Protein AF-A0A5B8N0H1-F1 (afdb_monomer_lite)

Organism: NCBI:txid1764295

Radius of gyration: 22.9 Å; chains: 1; bounding box: 92×44×48 Å

Secondary structure (DSSP, 8-state):
--STTHHHHHHHHHHHHHHH--------PPPHHHHHHHHHHHHSPPEE-STT-EE-GGGG---EET-----TTEEEEEEEE-SSHHHHHHHHHHHHH-TT-----SSGGGHHHHHHHHHTTSSSPPP-EEEEE--EEEE-TTSS-SS-B----TTT--SB-EEETTEEEPEEETTEEEEEEE--PPEEPTTSPEEPTTEEEEEEE--S-HHHHS------TTTTTEEEEES-GGG-

pLDDT: mean 80.09, std 16.68, range [40.38, 96.19]

Sequence (236 aa):
MRLATMTRTMLALNLLLLLLLGVEAAYYEEDPRATQCRQSIIDMKSVPGPGTAYAFPSECGIVLPFANLYNGREVLLGEFIASSCGECASACVAHRSGREFSIGTSDPSQQGSLDAIMAARNGESPCTDWVWCDPWEVSYPGDNCDGVTNETDPFTGKCVGRWRDGNLEPFAGYGMDLLLEGSTRGCQLKSGKTIPAGTCALKSIDSDKWKDHVWNASEDPKTAPLMSGLCDWTLA

Foldseek 3Di:
DPPPPVVVVVVVVVVVVVVVPPPPPQVQADDQLLVQQLVLQVPADWWDFPDRDTHGLVLFRAKQFLFPQPDPQKDWLAKFFALGNNLLSNLLRQQQVALRTDDDGPDNVCRVVSNVSRVSSPVDAGFWKKKWFQQKDKDAPPPPDPDEDCDSRQAADPFHADDDPNDGAFRDHRNGGIGIGGHQAFFADPVRDTHTHRMMITIDGPDLAPCSRTPPPPNPVRGPGMMMTGNDPSND

Structure (mmCIF, N/CA/C/O backbone):
data_AF-A0A5B8N0H1-F1
#
_entry.id   AF-A0A5B8N0H1-F1
#
loop_
_atom_site.group_PDB
_atom_site.id
_atom_site.type_symbol
_atom_site.label_atom_id
_atom_site.label_alt_id
_atom_site.label_comp_id
_atom_site.label_asym_id
_atom_site.label_entity_id
_atom_site.label_seq_id
_atom_site.pdbx_PDB_ins_code
_atom_site.Cartn_x
_atom_site.Cartn_y
_atom_site.Cartn_z
_atom_site.occupancy
_atom_site.B_iso_or_equiv
_atom_site.auth_seq_id
_atom_site.auth_comp_id
_atom_site.auth_asym_id
_atom_site.auth_atom_id
_atom_site.pdbx_PDB_model_num
ATOM 1 N N . MET A 1 1 ? 73.761 -7.913 7.271 1.00 49.22 1 MET A N 1
ATOM 2 C CA . MET A 1 1 ? 73.100 -7.649 5.969 1.00 49.22 1 MET A CA 1
ATOM 3 C C . MET A 1 1 ? 72.013 -8.700 5.671 1.00 49.22 1 MET A C 1
ATOM 5 O O . MET A 1 1 ? 72.048 -9.349 4.638 1.00 49.22 1 MET A O 1
ATOM 9 N N . ARG A 1 2 ? 71.066 -8.926 6.600 1.00 47.94 2 ARG A N 1
ATOM 10 C CA . ARG A 1 2 ? 69.962 -9.907 6.450 1.00 47.94 2 ARG A CA 1
ATOM 11 C C . ARG A 1 2 ? 68.610 -9.423 7.011 1.00 47.94 2 ARG A C 1
ATOM 13 O O . ARG A 1 2 ? 67.652 -10.178 7.001 1.00 47.94 2 ARG A O 1
ATOM 20 N N . LEU A 1 3 ? 68.523 -8.170 7.476 1.00 41.78 3 LEU A N 1
ATOM 21 C CA . LEU A 1 3 ? 67.291 -7.601 8.048 1.00 41.78 3 LEU A CA 1
ATOM 22 C C . LEU A 1 3 ? 66.469 -6.768 7.045 1.00 41.78 3 LEU A C 1
ATOM 24 O O . LEU A 1 3 ? 65.291 -6.531 7.273 1.00 41.78 3 LEU A O 1
ATOM 28 N N . ALA A 1 4 ? 67.067 -6.339 5.928 1.00 44.78 4 ALA A N 1
ATOM 29 C CA . ALA A 1 4 ? 66.412 -5.458 4.953 1.00 44.78 4 ALA A CA 1
ATOM 30 C C . ALA A 1 4 ? 65.535 -6.202 3.923 1.00 44.78 4 ALA A C 1
ATOM 32 O O . ALA A 1 4 ? 64.781 -5.574 3.183 1.00 44.78 4 ALA A O 1
ATOM 33 N N . THR A 1 5 ? 65.631 -7.533 3.854 1.00 46.88 5 THR A N 1
ATOM 34 C CA . THR A 1 5 ? 64.891 -8.360 2.888 1.00 46.88 5 THR A CA 1
ATOM 35 C C . THR A 1 5 ? 63.540 -8.848 3.417 1.00 46.88 5 THR A C 1
ATOM 37 O O . THR A 1 5 ? 62.625 -9.007 2.618 1.00 46.88 5 THR A O 1
ATOM 40 N N . MET A 1 6 ? 63.363 -9.016 4.737 1.00 44.44 6 MET A N 1
ATOM 41 C CA . MET A 1 6 ? 62.087 -9.487 5.315 1.00 44.44 6 MET A CA 1
ATOM 42 C C . MET A 1 6 ? 60.983 -8.420 5.331 1.00 44.44 6 MET A C 1
ATOM 44 O O . MET A 1 6 ? 59.805 -8.757 5.231 1.00 44.44 6 MET A O 1
ATOM 48 N N . THR A 1 7 ? 61.334 -7.135 5.408 1.00 46.66 7 THR A N 1
ATOM 49 C CA . THR A 1 7 ? 60.355 -6.035 5.438 1.00 46.66 7 THR A CA 1
ATOM 50 C C . THR A 1 7 ? 59.759 -5.714 4.067 1.00 46.66 7 THR A C 1
ATOM 52 O O . THR A 1 7 ? 58.634 -5.228 3.994 1.00 46.66 7 THR A O 1
ATOM 55 N N . ARG A 1 8 ? 60.449 -6.039 2.963 1.00 49.00 8 ARG A N 1
ATOM 56 C CA . ARG A 1 8 ? 59.923 -5.819 1.601 1.00 49.00 8 ARG A CA 1
ATOM 57 C C . ARG A 1 8 ? 58.910 -6.880 1.161 1.00 49.00 8 ARG A C 1
ATOM 59 O O . ARG A 1 8 ? 57.977 -6.551 0.438 1.00 49.00 8 ARG A O 1
ATOM 66 N N . THR A 1 9 ? 59.031 -8.117 1.638 1.00 50.38 9 THR A N 1
ATOM 67 C CA . THR A 1 9 ? 58.072 -9.195 1.332 1.00 50.38 9 THR A CA 1
ATOM 68 C C . THR A 1 9 ? 56.740 -9.056 2.072 1.00 50.38 9 THR A C 1
ATOM 70 O O . THR A 1 9 ? 55.711 -9.434 1.523 1.00 50.38 9 THR A O 1
ATOM 73 N N . MET A 1 10 ? 56.715 -8.464 3.274 1.00 47.44 10 MET A N 1
ATOM 74 C CA . MET A 1 10 ? 55.453 -8.260 4.007 1.00 47.44 10 MET A CA 1
ATOM 75 C C . MET A 1 10 ? 54.616 -7.079 3.492 1.00 47.44 10 MET A C 1
ATOM 77 O O . MET A 1 10 ? 53.393 -7.107 3.620 1.00 47.44 10 MET A O 1
ATOM 81 N N . LEU A 1 11 ? 55.231 -6.066 2.869 1.00 49.25 11 LEU A N 1
ATOM 82 C CA . LEU A 1 11 ? 54.474 -4.970 2.248 1.00 49.25 11 LEU A CA 1
ATOM 83 C C . LEU A 1 11 ? 53.783 -5.410 0.947 1.00 49.25 11 LEU A C 1
ATOM 85 O O . LEU A 1 11 ? 52.653 -5.009 0.685 1.00 49.25 11 LEU A O 1
ATOM 89 N N . ALA A 1 12 ? 54.433 -6.273 0.159 1.00 51.00 12 ALA A N 1
ATOM 90 C CA . ALA A 1 12 ? 53.870 -6.786 -1.090 1.00 51.00 12 ALA A CA 1
ATOM 91 C C . ALA A 1 12 ? 52.671 -7.723 -0.857 1.00 51.00 12 ALA A C 1
ATOM 93 O O . ALA A 1 12 ? 51.718 -7.695 -1.630 1.00 51.00 12 ALA A O 1
ATOM 94 N N . LEU A 1 13 ? 52.679 -8.505 0.230 1.00 49.19 13 LEU A N 1
ATOM 95 C CA . LEU A 1 13 ? 51.573 -9.411 0.557 1.00 49.19 13 LEU A CA 1
ATOM 96 C C . LEU A 1 13 ? 50.323 -8.661 1.055 1.00 49.19 13 LEU A C 1
ATOM 98 O O . LEU A 1 13 ? 49.207 -9.066 0.748 1.00 49.19 13 LEU A O 1
ATOM 102 N N . ASN A 1 14 ? 50.497 -7.531 1.754 1.00 50.56 14 ASN A N 1
ATOM 103 C CA . ASN A 1 14 ? 49.375 -6.693 2.193 1.00 50.56 14 ASN A CA 1
ATOM 104 C C . ASN A 1 14 ? 48.742 -5.890 1.042 1.00 50.56 14 ASN A C 1
ATOM 106 O O . ASN A 1 14 ? 47.526 -5.723 1.026 1.00 50.56 14 ASN A O 1
ATOM 110 N N . LEU A 1 15 ? 49.525 -5.449 0.046 1.00 50.97 15 LEU A N 1
ATOM 111 C CA . LEU A 1 15 ? 48.961 -4.812 -1.154 1.00 50.97 15 LEU A CA 1
ATOM 112 C C . LEU A 1 15 ? 48.213 -5.809 -2.057 1.00 50.97 15 LEU A C 1
ATOM 114 O O . LEU A 1 15 ? 47.230 -5.432 -2.687 1.00 50.97 15 LEU A O 1
ATOM 118 N N . LEU A 1 16 ? 48.643 -7.077 -2.102 1.00 47.62 16 LEU A N 1
ATOM 119 C CA . LEU A 1 16 ? 47.966 -8.115 -2.887 1.00 47.62 16 LEU A CA 1
ATOM 120 C C . LEU A 1 16 ? 46.629 -8.547 -2.257 1.00 47.62 16 LEU A C 1
ATOM 122 O O . LEU A 1 16 ? 45.683 -8.828 -2.986 1.00 47.62 16 LEU A O 1
ATOM 126 N N . LEU A 1 17 ? 46.519 -8.552 -0.921 1.00 48.16 17 LEU A N 1
ATOM 127 C CA . LEU A 1 17 ? 45.245 -8.820 -0.239 1.00 48.16 17 LEU A CA 1
ATOM 128 C C . LEU A 1 17 ? 44.231 -7.674 -0.389 1.00 48.16 17 LEU A C 1
ATOM 130 O O . LEU A 1 17 ? 43.038 -7.941 -0.477 1.00 48.16 17 LEU A O 1
ATOM 134 N N . LEU A 1 18 ? 44.683 -6.420 -0.483 1.00 48.25 18 LEU A N 1
ATOM 135 C CA . LEU A 1 18 ? 43.802 -5.266 -0.723 1.00 48.25 18 LEU A CA 1
ATOM 136 C C . LEU A 1 18 ? 43.271 -5.184 -2.166 1.00 48.25 18 LEU A C 1
ATOM 138 O O . LEU A 1 18 ? 42.267 -4.522 -2.394 1.00 48.25 18 LEU A O 1
ATOM 142 N N . LEU A 1 19 ? 43.907 -5.869 -3.123 1.00 47.81 19 LEU A N 1
ATOM 143 C CA . LEU A 1 19 ? 43.432 -5.987 -4.511 1.00 47.81 19 LEU A CA 1
ATOM 144 C C . LEU A 1 19 ? 42.570 -7.240 -4.756 1.00 47.81 19 LEU A C 1
ATOM 146 O O . LEU A 1 19 ? 41.898 -7.319 -5.779 1.00 47.81 19 LEU A O 1
ATOM 150 N N . LEU A 1 20 ? 42.591 -8.214 -3.837 1.00 43.84 20 LEU A N 1
ATOM 151 C CA . LEU A 1 20 ? 41.766 -9.432 -3.889 1.00 43.84 20 LEU A CA 1
ATOM 152 C C . LEU A 1 20 ? 40.505 -9.349 -3.027 1.00 43.84 20 LEU A C 1
ATOM 154 O O . LEU A 1 20 ? 39.587 -10.141 -3.220 1.00 43.84 20 LEU A O 1
ATOM 158 N N . LEU A 1 21 ? 40.411 -8.360 -2.139 1.00 43.22 21 LEU A N 1
ATOM 159 C CA . LEU A 1 21 ? 39.125 -7.867 -1.664 1.00 43.22 21 LEU A CA 1
ATOM 160 C C . LEU A 1 21 ? 38.537 -6.984 -2.764 1.00 43.22 21 LEU A C 1
ATOM 162 O O . LEU A 1 21 ? 38.399 -5.772 -2.610 1.00 43.22 21 LEU A O 1
ATOM 166 N N . GLY A 1 22 ? 38.212 -7.611 -3.898 1.00 40.59 22 GLY A N 1
ATOM 167 C CA . GLY A 1 22 ? 37.124 -7.126 -4.720 1.00 40.59 22 GLY A CA 1
ATOM 168 C C . GLY A 1 22 ? 35.948 -7.007 -3.772 1.00 40.59 22 GLY A C 1
ATOM 169 O O . GLY A 1 22 ? 35.358 -8.004 -3.364 1.00 40.59 22 GLY A O 1
ATOM 170 N N . VAL A 1 23 ? 35.697 -5.782 -3.326 1.00 42.19 23 VAL A N 1
ATOM 171 C CA . VAL A 1 23 ? 34.455 -5.403 -2.689 1.00 42.19 23 VAL A CA 1
ATOM 172 C C . VAL A 1 23 ? 33.424 -5.540 -3.805 1.00 42.19 23 VAL A C 1
ATOM 174 O O . VAL A 1 23 ? 32.988 -4.559 -4.392 1.00 42.19 23 VAL A O 1
ATOM 177 N N . GLU A 1 24 ? 33.015 -6.775 -4.098 1.00 40.66 24 GLU A N 1
ATOM 178 C CA . GLU A 1 24 ? 31.612 -7.045 -4.348 1.00 40.66 24 GLU A CA 1
ATOM 179 C C . GLU A 1 24 ? 30.918 -6.698 -3.027 1.00 40.66 24 GLU A C 1
ATOM 181 O O . GLU A 1 24 ? 30.494 -7.549 -2.249 1.00 40.66 24 GLU A O 1
ATOM 186 N N . ALA A 1 25 ? 30.815 -5.396 -2.745 1.00 40.38 25 ALA A N 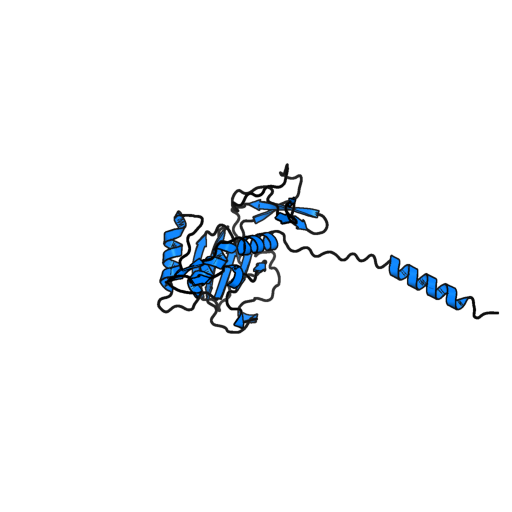1
ATOM 187 C CA . ALA A 1 25 ? 29.588 -4.902 -2.182 1.00 40.38 25 ALA A CA 1
ATOM 188 C C . ALA A 1 25 ? 28.564 -5.320 -3.229 1.00 40.38 25 ALA A C 1
ATOM 190 O O . ALA A 1 25 ? 28.351 -4.618 -4.215 1.00 40.38 25 ALA A O 1
ATOM 191 N N . ALA A 1 26 ? 28.033 -6.533 -3.071 1.00 40.56 26 ALA A N 1
ATOM 192 C CA . ALA A 1 26 ? 26.732 -6.862 -3.584 1.00 40.56 26 ALA A CA 1
ATOM 193 C C . ALA A 1 26 ? 25.855 -5.763 -2.992 1.00 40.56 26 ALA A C 1
ATOM 195 O O . ALA A 1 26 ? 25.513 -5.792 -1.809 1.00 40.56 26 ALA A O 1
ATOM 196 N N . TYR A 1 27 ? 25.665 -4.698 -3.770 1.00 44.16 27 TYR A N 1
ATOM 197 C CA . TYR A 1 27 ? 24.653 -3.705 -3.512 1.00 44.16 27 TYR A CA 1
ATOM 198 C C . TYR A 1 27 ? 23.374 -4.532 -3.509 1.00 44.16 27 TYR A C 1
ATOM 200 O O . TYR A 1 27 ? 22.889 -4.950 -4.557 1.00 44.16 27 TYR A O 1
ATOM 208 N N . TYR A 1 28 ? 22.914 -4.889 -2.311 1.00 50.94 28 TYR A N 1
ATOM 209 C CA . TYR A 1 28 ? 21.567 -5.384 -2.121 1.00 50.94 28 TYR A CA 1
ATOM 210 C C . TYR A 1 28 ? 20.682 -4.173 -2.372 1.00 50.94 28 TYR A C 1
ATOM 212 O O . TYR A 1 28 ? 20.368 -3.412 -1.458 1.00 50.94 28 TYR A O 1
ATOM 220 N N . GLU A 1 29 ? 20.407 -3.919 -3.646 1.00 66.19 29 GLU A N 1
ATOM 221 C CA . GLU A 1 29 ? 19.375 -2.976 -4.016 1.00 66.19 29 GLU A CA 1
ATOM 222 C C . GLU A 1 29 ? 18.034 -3.582 -3.624 1.00 66.19 29 GLU A C 1
ATOM 224 O O . GLU A 1 29 ? 17.786 -4.782 -3.763 1.00 66.19 29 GLU A O 1
ATOM 229 N N . GLU A 1 30 ? 17.221 -2.734 -3.013 1.00 79.19 30 GLU A N 1
ATOM 230 C CA . GLU A 1 30 ? 15.894 -3.074 -2.542 1.00 79.19 30 GLU A CA 1
ATOM 231 C C . GLU A 1 30 ? 14.999 -3.527 -3.700 1.00 79.19 30 GLU A C 1
ATOM 233 O O . GLU A 1 30 ? 15.129 -3.038 -4.821 1.00 79.19 30 GLU A O 1
ATOM 238 N N . ASP A 1 31 ? 14.067 -4.444 -3.423 1.00 85.38 31 ASP A N 1
ATOM 239 C CA . ASP A 1 31 ? 13.091 -4.882 -4.417 1.00 85.38 31 ASP A CA 1
ATOM 240 C C . ASP A 1 31 ? 12.358 -3.666 -5.029 1.00 85.38 31 ASP A C 1
ATOM 242 O O . ASP A 1 31 ? 11.814 -2.839 -4.284 1.00 85.38 31 ASP A O 1
ATOM 246 N N . PRO A 1 32 ? 12.297 -3.54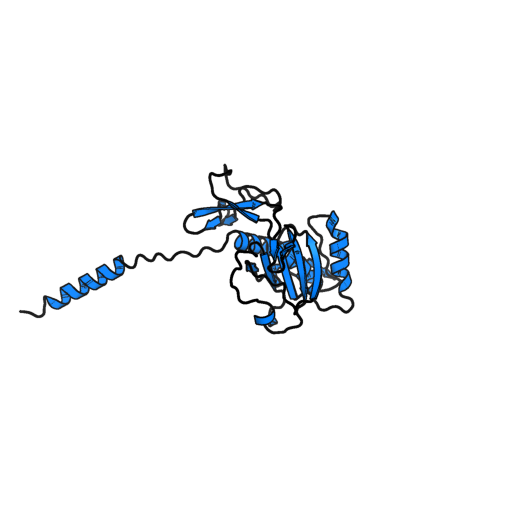6 -6.370 1.00 89.25 32 PRO A N 1
ATOM 247 C CA . PRO A 1 32 ? 11.716 -2.381 -7.038 1.00 89.25 32 PRO A CA 1
ATOM 248 C C . PRO A 1 32 ? 10.259 -2.130 -6.639 1.00 89.25 32 PRO A C 1
ATOM 250 O O . PRO A 1 32 ? 9.824 -0.981 -6.564 1.00 89.25 32 PRO A O 1
ATOM 253 N N . ARG A 1 33 ? 9.513 -3.186 -6.302 1.00 89.94 33 ARG A N 1
ATOM 254 C CA . ARG A 1 33 ? 8.134 -3.085 -5.821 1.00 89.94 33 ARG A CA 1
ATOM 255 C C . ARG A 1 33 ? 8.058 -2.404 -4.459 1.00 89.94 33 ARG A C 1
ATOM 257 O O . ARG A 1 33 ? 7.188 -1.567 -4.234 1.00 89.94 33 ARG A O 1
ATOM 264 N N . ALA A 1 34 ? 8.995 -2.702 -3.557 1.00 89.25 34 ALA A N 1
ATOM 265 C CA . ALA A 1 34 ? 9.068 -2.051 -2.250 1.00 89.25 34 ALA A CA 1
ATOM 266 C C . ALA A 1 34 ? 9.402 -0.558 -2.395 1.00 89.25 34 ALA A C 1
ATOM 268 O O . ALA A 1 34 ? 8.781 0.285 -1.741 1.00 89.25 34 ALA A O 1
ATOM 269 N N . THR A 1 35 ? 10.319 -0.217 -3.304 1.00 90.19 35 THR A N 1
ATOM 270 C CA . THR A 1 35 ? 10.620 1.178 -3.646 1.00 90.19 35 THR A CA 1
ATOM 271 C C . THR A 1 35 ? 9.398 1.890 -4.241 1.00 90.19 35 THR A C 1
ATOM 273 O O . THR A 1 35 ? 9.046 2.973 -3.772 1.00 90.19 35 THR A O 1
ATOM 276 N N . GLN A 1 36 ? 8.697 1.277 -5.204 1.00 91.62 36 GLN A N 1
ATOM 277 C CA . GLN A 1 36 ? 7.474 1.829 -5.806 1.00 91.62 36 GLN A CA 1
ATOM 278 C C . GLN A 1 36 ? 6.360 2.031 -4.767 1.00 91.62 36 GLN A C 1
ATOM 280 O O . GLN A 1 36 ? 5.699 3.071 -4.736 1.00 91.62 36 GLN A O 1
ATOM 285 N N . CYS A 1 37 ? 6.187 1.063 -3.868 1.00 92.81 37 CYS A N 1
ATOM 286 C CA . CYS A 1 37 ? 5.252 1.134 -2.753 1.00 92.81 37 CYS A CA 1
ATOM 287 C C . CYS A 1 37 ? 5.549 2.346 -1.853 1.00 92.81 37 CYS A C 1
ATOM 289 O O . CYS A 1 37 ? 4.655 3.162 -1.614 1.00 92.81 37 CYS A O 1
ATOM 291 N N . ARG A 1 38 ? 6.805 2.538 -1.422 1.00 92.56 38 ARG A N 1
ATOM 292 C CA . ARG A 1 38 ? 7.207 3.708 -0.617 1.00 92.56 38 ARG A CA 1
ATOM 293 C C . ARG A 1 38 ? 7.007 5.026 -1.346 1.00 92.56 38 ARG A C 1
ATOM 295 O O . ARG A 1 38 ? 6.487 5.964 -0.747 1.00 92.56 38 ARG A O 1
ATOM 302 N N . GLN A 1 39 ? 7.386 5.094 -2.620 1.00 92.12 39 GLN A N 1
ATOM 303 C CA . GLN A 1 39 ? 7.197 6.298 -3.423 1.00 92.12 39 GLN A CA 1
ATOM 304 C C . GLN A 1 39 ? 5.711 6.674 -3.489 1.00 92.12 39 GLN A C 1
ATOM 306 O O . GLN A 1 39 ? 5.354 7.817 -3.226 1.00 92.12 39 GLN A O 1
ATOM 311 N N . SER A 1 40 ? 4.827 5.692 -3.698 1.00 94.62 40 SER A N 1
ATOM 312 C CA . SER A 1 40 ? 3.381 5.940 -3.710 1.00 94.62 40 SER A CA 1
ATOM 313 C C . SER A 1 40 ? 2.832 6.471 -2.380 1.00 94.62 40 SER A C 1
ATOM 315 O O . SER A 1 40 ? 1.884 7.248 -2.387 1.00 94.62 40 SER A O 1
ATOM 317 N N . ILE A 1 41 ? 3.424 6.091 -1.240 1.00 95.69 41 ILE A N 1
ATOM 318 C CA . ILE A 1 41 ? 3.049 6.611 0.085 1.00 95.69 41 ILE A CA 1
ATOM 319 C C . ILE A 1 41 ? 3.482 8.071 0.233 1.00 95.69 41 ILE A C 1
ATOM 321 O O . ILE A 1 41 ? 2.725 8.879 0.766 1.00 95.69 41 ILE A O 1
ATOM 325 N N . ILE A 1 42 ? 4.683 8.407 -0.241 1.00 93.44 42 ILE A N 1
ATOM 326 C CA . ILE A 1 42 ? 5.219 9.775 -0.210 1.00 93.44 42 ILE A CA 1
ATOM 327 C C . ILE A 1 42 ? 4.385 10.704 -1.099 1.00 93.44 42 ILE A C 1
ATOM 329 O O . ILE A 1 42 ? 4.074 11.822 -0.691 1.00 93.44 42 ILE A O 1
ATOM 333 N N . ASP A 1 43 ? 4.002 10.234 -2.286 1.00 92.75 43 ASP A N 1
ATOM 334 C CA . ASP A 1 43 ? 3.266 11.028 -3.275 1.00 92.75 43 ASP A CA 1
ATOM 335 C C . ASP A 1 43 ? 1.763 11.121 -2.984 1.00 92.75 43 ASP A C 1
ATOM 337 O O . ASP A 1 43 ? 1.058 11.949 -3.573 1.00 92.75 43 ASP A O 1
ATOM 341 N N . MET A 1 44 ? 1.245 10.278 -2.087 1.00 94.62 44 MET A N 1
ATOM 342 C CA . MET A 1 44 ? -0.172 10.276 -1.763 1.00 94.62 44 MET A CA 1
ATOM 343 C C . MET A 1 44 ? -0.575 11.554 -1.021 1.00 94.62 44 MET A C 1
ATOM 345 O O . MET A 1 44 ? 0.112 12.055 -0.129 1.00 94.62 44 MET A O 1
ATOM 349 N N . LYS A 1 45 ? -1.742 12.092 -1.387 1.00 94.06 45 LYS A N 1
ATOM 350 C CA . LYS A 1 45 ? -2.288 13.301 -0.764 1.00 94.06 45 LYS A CA 1
ATOM 351 C C . LYS A 1 45 ? -2.587 13.061 0.714 1.00 94.06 45 LYS A C 1
ATOM 353 O O . LYS A 1 45 ? -2.994 11.968 1.110 1.00 94.06 45 LYS A O 1
ATOM 358 N N . SER A 1 46 ? -2.444 14.117 1.512 1.00 93.38 46 SER A N 1
ATOM 359 C CA . SER A 1 46 ? -2.872 14.098 2.908 1.00 93.38 46 SER A CA 1
ATOM 360 C C . SER A 1 46 ? -4.375 13.846 3.026 1.00 93.38 46 SER A C 1
ATOM 362 O O . SER A 1 46 ? -5.171 14.249 2.173 1.00 93.38 46 SER A O 1
ATOM 364 N N . VAL A 1 47 ? -4.757 13.181 4.111 1.00 95.12 47 VAL A N 1
ATOM 365 C CA . VAL A 1 47 ? -6.145 12.892 4.457 1.00 95.12 47 VAL A CA 1
ATOM 366 C C . VAL A 1 47 ? -6.733 14.121 5.156 1.00 95.12 47 VAL A C 1
ATOM 368 O O . VAL A 1 47 ? -6.241 14.498 6.227 1.00 95.12 47 VAL A O 1
ATOM 371 N N . PRO A 1 48 ? -7.757 14.774 4.579 1.00 94.88 48 PRO A N 1
ATOM 372 C CA . PRO A 1 48 ? -8.392 15.930 5.195 1.00 94.88 48 PRO A CA 1
ATOM 373 C C . PRO A 1 48 ? -9.202 15.520 6.428 1.00 94.88 48 PRO A C 1
ATOM 375 O O . PRO A 1 48 ? -9.958 14.546 6.393 1.00 94.88 48 PRO A O 1
ATOM 378 N N . GLY A 1 49 ? -9.055 16.298 7.498 1.00 92.94 49 GLY A N 1
ATOM 379 C CA . GLY A 1 49 ? -9.833 16.202 8.728 1.00 92.94 49 GLY A CA 1
ATOM 380 C C . GLY A 1 49 ? -10.679 17.458 8.991 1.00 92.94 49 GLY A C 1
ATOM 381 O O . GLY A 1 49 ? -10.872 18.294 8.103 1.00 92.94 49 GLY A O 1
ATOM 382 N N . PRO A 1 50 ? -11.184 17.634 10.223 1.00 91.94 50 PRO A N 1
ATOM 383 C CA . PRO A 1 50 ? -11.993 18.791 10.589 1.00 91.94 50 PRO A CA 1
ATOM 384 C C . PRO A 1 50 ? -11.167 20.089 10.597 1.00 91.94 50 PRO A C 1
ATOM 386 O O . PRO A 1 50 ? -10.056 20.156 11.130 1.00 91.94 50 PRO A O 1
ATOM 389 N N . GLY A 1 51 ? -11.740 21.166 10.052 1.00 89.94 51 GLY A N 1
ATOM 390 C CA . GLY A 1 51 ? -11.117 22.491 10.045 1.00 89.94 51 GLY A CA 1
ATOM 391 C C . GLY A 1 51 ? -9.845 22.539 9.195 1.00 89.94 51 GLY A C 1
ATOM 392 O O . GLY A 1 51 ? -9.916 22.480 7.973 1.00 89.94 51 GLY A O 1
ATOM 393 N N . THR A 1 52 ? -8.688 22.698 9.843 1.00 88.44 52 THR A N 1
ATOM 394 C CA . THR A 1 52 ? -7.361 22.733 9.197 1.00 88.44 52 THR A CA 1
ATOM 395 C C . THR A 1 52 ? -6.514 21.499 9.518 1.00 88.44 52 THR A C 1
ATOM 397 O O . THR A 1 52 ? -5.298 21.536 9.329 1.00 88.44 52 THR A O 1
ATOM 400 N N . ALA A 1 53 ? -7.115 20.444 10.075 1.00 91.69 53 ALA A N 1
ATOM 401 C CA . ALA A 1 53 ? -6.411 19.214 10.407 1.00 91.69 53 ALA A CA 1
ATOM 402 C C . ALA A 1 53 ? -6.153 18.369 9.153 1.00 91.69 53 ALA A C 1
ATOM 404 O O . ALA A 1 53 ? -7.025 18.221 8.296 1.00 91.69 53 ALA A O 1
ATOM 405 N N . TYR A 1 54 ? -4.961 17.785 9.087 1.00 93.19 54 TYR A N 1
ATOM 406 C CA . TYR A 1 54 ? -4.557 16.833 8.060 1.00 93.19 54 TYR A CA 1
ATOM 407 C C . TYR A 1 54 ? -3.805 15.693 8.729 1.00 93.19 54 TYR A C 1
ATOM 409 O O . TYR A 1 54 ? -3.079 15.930 9.694 1.00 93.19 54 TYR A O 1
ATOM 417 N N . ALA A 1 55 ? -3.971 14.489 8.197 1.00 92.56 55 ALA A N 1
ATOM 418 C CA . ALA A 1 55 ? -3.165 13.336 8.566 1.00 92.56 55 ALA A CA 1
ATOM 419 C C . ALA A 1 55 ? -2.417 12.825 7.332 1.00 92.56 55 ALA A C 1
ATOM 421 O O . ALA A 1 55 ? -2.923 12.911 6.206 1.00 92.56 55 ALA A O 1
ATOM 422 N N . PHE A 1 56 ? -1.193 12.347 7.520 1.00 94.31 56 PHE A N 1
ATOM 423 C CA . PHE A 1 56 ? -0.297 12.040 6.410 1.00 94.31 56 PHE A CA 1
ATOM 424 C C . PHE A 1 56 ? -0.165 10.528 6.203 1.00 94.31 56 PHE A C 1
ATOM 426 O O . PHE A 1 56 ? 0.052 9.807 7.173 1.00 94.31 56 PHE A O 1
ATOM 433 N N . PRO A 1 57 ? -0.213 10.028 4.953 1.00 93.38 57 PRO A N 1
ATOM 434 C CA . PRO A 1 57 ? -0.029 8.602 4.666 1.00 93.38 57 PRO A CA 1
ATOM 435 C C . PRO A 1 57 ? 1.299 8.060 5.213 1.00 93.38 57 PRO A C 1
ATOM 437 O O . PRO A 1 57 ? 1.389 6.902 5.615 1.00 93.38 57 PRO A O 1
ATOM 440 N N . SER A 1 58 ? 2.327 8.913 5.268 1.00 92.25 58 SER A N 1
ATOM 441 C CA . SER A 1 58 ? 3.636 8.593 5.834 1.00 92.25 58 SER A CA 1
ATOM 442 C C . SER A 1 58 ? 3.596 8.251 7.322 1.00 92.25 58 SER A C 1
ATOM 444 O O . SER A 1 58 ? 4.480 7.528 7.763 1.00 92.25 58 SER A O 1
ATOM 446 N N . GLU A 1 59 ? 2.571 8.665 8.079 1.00 91.31 59 GL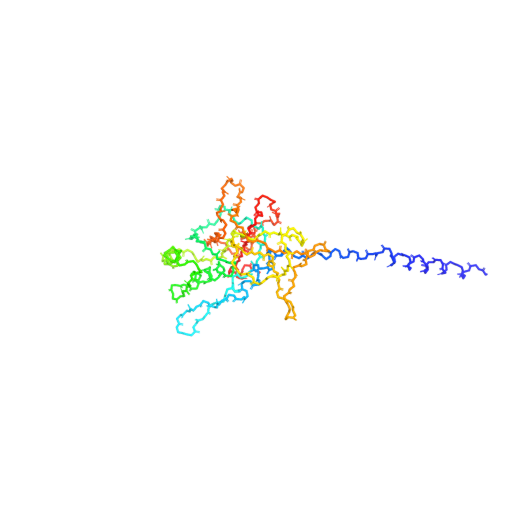U A N 1
ATOM 447 C CA . GLU A 1 59 ? 2.327 8.198 9.453 1.00 91.31 59 GLU A CA 1
ATOM 448 C C . GLU A 1 59 ? 1.947 6.712 9.497 1.00 91.31 59 GLU A C 1
ATOM 450 O O . GLU A 1 59 ? 1.998 6.103 10.552 1.00 91.31 59 GLU A O 1
ATOM 455 N N . CYS A 1 60 ? 1.588 6.112 8.367 1.00 90.06 60 CYS A N 1
ATOM 456 C CA . CYS A 1 60 ? 1.392 4.676 8.208 1.00 90.06 60 CYS A CA 1
ATOM 457 C C . CYS A 1 60 ? 2.448 4.049 7.284 1.00 90.06 60 CYS A C 1
ATOM 459 O O . CYS A 1 60 ? 2.259 2.950 6.771 1.00 90.06 60 CYS A O 1
ATOM 461 N N . GLY A 1 61 ? 3.547 4.754 7.002 1.00 84.38 61 GLY A N 1
ATOM 462 C CA . GLY A 1 61 ? 4.406 4.484 5.850 1.00 84.38 61 GLY A CA 1
ATOM 463 C C . GLY A 1 61 ? 5.524 3.459 6.041 1.00 84.38 61 GLY A C 1
ATOM 464 O O . GLY A 1 61 ? 6.361 3.332 5.146 1.00 84.38 61 GLY A O 1
ATOM 465 N N . ILE A 1 62 ? 5.602 2.757 7.179 1.00 84.19 62 ILE A N 1
ATOM 466 C CA . ILE A 1 62 ? 6.656 1.751 7.404 1.00 84.19 62 ILE A CA 1
ATOM 467 C C . ILE A 1 62 ? 6.410 0.553 6.486 1.00 84.19 62 ILE A C 1
ATOM 469 O O . ILE A 1 62 ? 5.639 -0.328 6.834 1.00 84.19 62 ILE A O 1
ATOM 473 N N . VAL A 1 63 ? 7.064 0.503 5.326 1.00 83.69 63 VAL A N 1
ATOM 474 C CA . VAL A 1 63 ? 6.881 -0.600 4.372 1.00 83.69 63 VAL A CA 1
ATOM 475 C C . VAL A 1 63 ? 7.698 -1.822 4.784 1.00 83.69 63 VAL A C 1
ATOM 477 O O . VAL A 1 63 ? 8.930 -1.779 4.820 1.00 83.69 63 VAL A O 1
ATOM 480 N N . LEU A 1 64 ? 6.994 -2.924 5.018 1.00 84.00 64 LEU A N 1
ATOM 481 C CA . LEU A 1 64 ? 7.518 -4.258 5.279 1.00 84.00 64 LEU A CA 1
ATOM 482 C C . LEU A 1 64 ? 7.174 -5.155 4.075 1.00 84.00 64 LEU A C 1
ATOM 484 O O . LEU A 1 64 ? 6.043 -5.655 3.982 1.00 84.00 64 LEU A O 1
ATOM 488 N N . PRO A 1 65 ? 8.107 -5.326 3.120 1.00 80.56 65 PRO A N 1
ATOM 489 C CA . PRO A 1 65 ? 7.853 -6.102 1.917 1.00 80.56 65 PRO A CA 1
ATOM 490 C C . PRO A 1 65 ? 7.757 -7.594 2.234 1.00 80.56 65 PRO A C 1
ATOM 492 O O . PRO A 1 65 ? 8.452 -8.117 3.104 1.00 80.56 65 PRO A O 1
ATOM 495 N N . PHE A 1 66 ? 6.866 -8.278 1.521 1.00 74.31 66 PHE A N 1
ATOM 496 C CA . PHE A 1 66 ? 6.636 -9.728 1.562 1.00 74.31 66 PHE A CA 1
ATOM 497 C C . PHE A 1 66 ? 6.267 -10.287 2.940 1.00 74.31 66 PHE A C 1
ATOM 499 O O . PHE A 1 66 ? 6.256 -11.505 3.146 1.00 74.31 66 PHE A O 1
ATOM 506 N N . ALA A 1 67 ? 5.910 -9.409 3.877 1.00 68.00 67 ALA A N 1
ATOM 507 C CA . ALA A 1 67 ? 5.460 -9.784 5.199 1.00 68.00 67 ALA A CA 1
ATOM 508 C C . ALA A 1 67 ? 4.000 -10.246 5.127 1.00 68.00 67 ALA A C 1
ATOM 510 O O . ALA A 1 67 ? 3.074 -9.481 4.853 1.00 68.00 67 ALA A O 1
ATOM 511 N N . ASN A 1 68 ? 3.778 -11.534 5.386 1.00 61.28 68 ASN A N 1
ATOM 512 C CA . ASN A 1 68 ? 2.431 -12.040 5.590 1.00 61.28 68 ASN A CA 1
ATOM 513 C C . ASN A 1 68 ? 1.986 -11.711 7.015 1.00 61.28 68 ASN A C 1
ATOM 515 O O . ASN A 1 68 ? 2.328 -12.428 7.956 1.00 61.28 68 ASN A O 1
ATOM 519 N N . LEU A 1 69 ? 1.221 -10.633 7.162 1.00 61.25 69 LEU A N 1
ATOM 520 C CA . LEU A 1 69 ? 0.729 -10.224 8.472 1.00 61.25 69 LEU A CA 1
ATOM 521 C C . LEU A 1 69 ? -0.528 -10.970 8.920 1.00 61.25 69 LEU A C 1
ATOM 523 O O . LEU A 1 69 ? -0.855 -10.844 10.088 1.00 61.25 69 LEU A O 1
ATOM 527 N N . TYR A 1 70 ? -1.187 -11.767 8.058 1.00 62.75 70 TYR A N 1
ATOM 528 C CA . TYR A 1 70 ? -2.413 -12.502 8.409 1.00 62.75 70 TYR A CA 1
ATOM 529 C C . TYR A 1 70 ? -2.160 -13.557 9.493 1.00 62.75 70 TYR A C 1
ATOM 531 O O . TYR A 1 70 ? -1.884 -14.726 9.206 1.00 62.75 70 TYR A O 1
ATOM 539 N N . ASN A 1 71 ? -2.243 -13.133 10.751 1.00 65.88 71 ASN A N 1
ATOM 540 C CA . ASN A 1 71 ? -2.026 -13.953 11.934 1.00 65.88 71 ASN A CA 1
ATOM 541 C C . ASN A 1 71 ? -3.254 -13.897 12.859 1.00 65.88 71 ASN A C 1
ATOM 543 O O . ASN A 1 71 ? -4.103 -13.027 12.735 1.00 65.88 71 ASN A O 1
ATOM 547 N N . GLY A 1 72 ? -3.380 -14.839 13.794 1.00 65.38 72 GLY A N 1
ATOM 548 C CA . GLY A 1 72 ? -4.585 -14.950 14.631 1.00 65.38 72 GLY A CA 1
ATOM 549 C C . GLY A 1 72 ? -4.797 -13.836 15.669 1.00 65.38 72 GLY A C 1
ATOM 550 O O . GLY A 1 72 ? -5.726 -13.955 16.462 1.00 65.38 72 GLY A O 1
ATOM 551 N N . ARG A 1 73 ? -3.929 -12.818 15.734 1.00 74.94 73 ARG A N 1
ATOM 552 C CA . ARG A 1 73 ? -4.030 -11.692 16.681 1.00 74.94 73 ARG A CA 1
ATOM 553 C C . ARG A 1 73 ? -4.640 -10.438 16.069 1.00 74.94 73 ARG A C 1
ATOM 555 O O . ARG A 1 73 ? -4.917 -9.495 16.801 1.00 74.94 73 ARG A O 1
ATOM 562 N N . GLU A 1 74 ? -4.821 -10.420 14.755 1.00 83.44 74 GLU A N 1
ATOM 563 C CA . GLU A 1 74 ? -5.417 -9.288 14.061 1.00 83.44 74 GLU A CA 1
ATOM 564 C C . GLU A 1 74 ? -6.945 -9.356 14.074 1.00 83.44 74 GLU A C 1
ATOM 566 O O . GLU A 1 74 ? -7.556 -10.426 14.009 1.00 83.44 74 GLU A O 1
ATOM 571 N N . VAL A 1 75 ? -7.558 -8.182 14.085 1.00 88.69 75 VAL A N 1
ATOM 572 C CA . VAL A 1 75 ? -8.954 -7.960 13.731 1.00 88.69 75 VAL A CA 1
ATOM 573 C C . VAL A 1 75 ? -8.967 -7.320 12.350 1.00 88.69 75 VAL A C 1
ATOM 575 O O . VAL A 1 75 ? -8.363 -6.266 12.143 1.00 88.69 75 VAL A O 1
ATOM 578 N N . LEU A 1 76 ? -9.644 -7.963 11.398 1.00 90.19 76 LEU A N 1
ATOM 579 C CA . LEU A 1 76 ? -9.876 -7.386 10.078 1.00 90.19 76 LEU A CA 1
ATOM 580 C C . LEU A 1 76 ? -10.966 -6.318 10.190 1.00 90.19 76 LEU A C 1
ATOM 582 O O . LEU A 1 76 ? -12.112 -6.644 10.489 1.00 90.19 76 LEU A O 1
ATOM 586 N N . LEU A 1 77 ? -10.599 -5.066 9.927 1.00 91.81 77 LEU A N 1
ATOM 587 C CA . LEU A 1 77 ? -11.524 -3.930 9.916 1.00 91.81 77 LEU A CA 1
ATOM 588 C C . LEU A 1 77 ? -12.282 -3.855 8.586 1.00 91.81 77 LEU A C 1
ATOM 590 O O . LEU A 1 77 ? -13.446 -3.472 8.532 1.00 91.81 77 LEU A O 1
ATOM 594 N N . GLY A 1 78 ? -11.622 -4.254 7.498 1.00 92.50 78 GLY A N 1
ATOM 595 C CA . GLY A 1 78 ? -12.237 -4.367 6.184 1.00 92.50 78 GLY A CA 1
ATOM 596 C C . GLY A 1 78 ? -11.225 -4.498 5.056 1.00 92.50 78 GLY A C 1
ATOM 597 O O . GLY A 1 78 ? -10.016 -4.377 5.266 1.00 92.50 78 GLY A O 1
ATOM 598 N N . GLU A 1 79 ? -11.742 -4.750 3.856 1.00 93.94 79 GLU A N 1
ATOM 599 C CA . GLU A 1 79 ? -10.962 -4.909 2.629 1.00 93.94 79 GLU A CA 1
ATOM 600 C C . GLU A 1 79 ? -11.581 -4.071 1.498 1.00 93.94 79 GLU A C 1
ATOM 602 O O . GLU A 1 79 ? -12.805 -3.986 1.382 1.00 93.94 79 GLU A O 1
ATOM 607 N N . PHE A 1 80 ? -10.745 -3.468 0.655 1.00 95.12 80 PHE A N 1
ATOM 608 C CA . PHE A 1 80 ? -11.151 -2.759 -0.564 1.00 95.12 80 PHE A CA 1
ATOM 609 C C . PHE A 1 80 ? -10.037 -2.835 -1.618 1.00 95.12 80 PHE A C 1
ATOM 611 O O . PHE A 1 80 ? -8.899 -3.167 -1.289 1.00 95.12 80 PHE A O 1
ATOM 618 N N . ILE A 1 81 ? -10.337 -2.551 -2.887 1.00 93.81 81 ILE A N 1
ATOM 619 C CA . ILE A 1 81 ? -9.301 -2.478 -3.930 1.00 93.81 81 ILE A CA 1
ATOM 620 C C . ILE A 1 81 ? -8.672 -1.085 -3.915 1.00 93.81 81 ILE A C 1
ATOM 622 O O . ILE A 1 81 ? -9.370 -0.090 -4.073 1.00 93.81 81 ILE A O 1
ATOM 626 N N . ALA A 1 82 ? -7.357 -1.035 -3.731 1.00 94.50 82 ALA A N 1
ATOM 627 C CA . ALA A 1 82 ? -6.552 0.177 -3.739 1.00 94.50 82 ALA A CA 1
ATOM 628 C C . ALA A 1 82 ? -5.607 0.169 -4.946 1.00 94.50 82 ALA A C 1
ATOM 630 O O . ALA A 1 82 ? -5.032 -0.873 -5.279 1.00 94.50 82 ALA A O 1
ATOM 631 N N . SER A 1 83 ? -5.377 1.332 -5.560 1.00 92.94 83 SER A N 1
ATOM 632 C CA . SER A 1 83 ? -4.444 1.457 -6.689 1.00 92.94 83 SER A CA 1
ATOM 633 C C . SER A 1 83 ? -2.984 1.617 -6.258 1.00 92.94 83 SER A C 1
ATOM 635 O O . SER A 1 83 ? -2.099 1.721 -7.104 1.00 92.94 83 SER A O 1
ATOM 637 N N . SER A 1 84 ? -2.700 1.718 -4.959 1.00 94.44 84 SER A N 1
ATOM 638 C CA . SER A 1 84 ? -1.332 1.841 -4.452 1.00 94.44 84 SER A CA 1
ATOM 639 C C . SER A 1 84 ? -1.221 1.533 -2.958 1.00 94.44 84 SER A C 1
ATOM 641 O O . SER A 1 84 ? -2.206 1.595 -2.215 1.00 94.44 84 SER A O 1
ATOM 643 N N . CYS A 1 85 ? 0.012 1.303 -2.492 1.00 94.12 85 CYS A N 1
ATOM 644 C CA . CYS A 1 85 ? 0.321 1.313 -1.061 1.00 94.12 85 CYS A CA 1
ATOM 645 C C . CYS A 1 85 ? -0.066 2.636 -0.396 1.00 94.12 85 CYS A C 1
ATOM 647 O O . CYS A 1 85 ? -0.552 2.626 0.730 1.00 94.12 85 CYS A O 1
ATOM 649 N N . GLY A 1 86 ? 0.129 3.767 -1.082 1.00 95.88 86 GLY A N 1
ATOM 650 C CA . GLY A 1 86 ? -0.246 5.083 -0.572 1.00 95.88 86 GLY A CA 1
ATOM 651 C C . GLY A 1 86 ? -1.731 5.188 -0.240 1.00 95.88 86 GLY A C 1
ATOM 652 O O . GLY A 1 86 ? -2.082 5.690 0.821 1.00 95.88 86 GLY A O 1
ATOM 653 N N . GLU A 1 87 ? -2.607 4.652 -1.091 1.00 95.94 87 GLU A N 1
ATOM 654 C CA . GLU A 1 87 ? -4.052 4.637 -0.835 1.00 95.94 87 GLU A CA 1
ATOM 655 C C . GLU A 1 87 ? -4.409 3.760 0.364 1.00 95.94 87 GLU A C 1
ATOM 657 O O . GLU A 1 87 ? -5.187 4.172 1.227 1.00 95.94 87 GLU A O 1
ATOM 662 N N . CYS A 1 88 ? -3.770 2.596 0.471 1.00 95.50 88 CYS A N 1
ATOM 663 C CA . CYS A 1 88 ? -3.951 1.693 1.600 1.00 95.50 88 CYS A CA 1
ATOM 664 C C . CYS A 1 88 ? -3.476 2.320 2.929 1.00 95.50 88 CYS A C 1
ATOM 666 O O . CYS A 1 88 ? -4.206 2.315 3.925 1.00 95.50 88 CYS A O 1
ATOM 668 N N . ALA A 1 89 ? -2.295 2.947 2.928 1.00 96.19 89 ALA A N 1
ATOM 669 C CA . ALA A 1 89 ? -1.734 3.652 4.078 1.00 96.19 89 ALA A CA 1
ATOM 670 C C . ALA A 1 89 ? -2.599 4.855 4.493 1.00 96.19 89 ALA A C 1
ATOM 672 O O . ALA A 1 89 ? -2.903 5.014 5.677 1.00 96.19 89 ALA A O 1
ATOM 673 N N . SER A 1 90 ? -3.065 5.662 3.533 1.00 96.06 90 SER A N 1
ATOM 674 C CA . SER A 1 90 ? -3.981 6.777 3.797 1.00 96.06 90 SER A CA 1
ATOM 675 C C . SER A 1 90 ? -5.302 6.310 4.397 1.00 96.06 90 SER A C 1
ATOM 677 O O . SER A 1 90 ? -5.804 6.947 5.321 1.00 96.06 90 SER A O 1
ATOM 679 N N . ALA A 1 91 ? -5.867 5.199 3.915 1.00 95.75 91 ALA A N 1
ATOM 680 C CA . ALA A 1 91 ? -7.105 4.657 4.466 1.00 95.75 91 ALA A CA 1
ATOM 681 C C . ALA A 1 91 ? -6.926 4.205 5.923 1.00 95.75 91 ALA A C 1
ATOM 683 O O . ALA A 1 91 ? -7.779 4.488 6.767 1.00 95.75 91 ALA A O 1
ATOM 684 N N . CYS A 1 92 ? -5.789 3.585 6.253 1.00 95.06 92 CYS A N 1
ATOM 685 C CA . CYS A 1 92 ? -5.479 3.224 7.635 1.00 95.06 92 CYS A CA 1
ATOM 686 C C . CYS A 1 92 ? -5.288 4.468 8.524 1.00 95.06 92 CYS A C 1
ATOM 688 O O . CYS A 1 92 ? -5.862 4.528 9.615 1.00 95.06 92 CYS A O 1
ATOM 690 N N . VAL A 1 93 ? -4.585 5.505 8.041 1.00 94.56 93 VAL A N 1
ATOM 691 C CA . VAL A 1 93 ? -4.455 6.801 8.740 1.00 94.56 93 VAL A CA 1
ATOM 692 C C . VAL A 1 93 ? -5.821 7.448 8.977 1.00 94.56 93 VAL A C 1
ATOM 694 O O . VAL A 1 93 ? -6.074 7.948 10.076 1.00 94.56 93 VAL A O 1
ATOM 697 N N . ALA A 1 94 ? -6.710 7.430 7.980 1.00 94.06 94 ALA A N 1
ATOM 698 C CA . ALA A 1 94 ? -8.045 8.012 8.076 1.00 94.06 94 ALA A CA 1
ATOM 699 C C . ALA A 1 94 ? -8.865 7.286 9.149 1.00 94.06 94 ALA A C 1
ATOM 701 O O . ALA A 1 94 ? -9.378 7.916 10.077 1.00 94.06 94 ALA A O 1
ATOM 702 N N . HIS A 1 95 ? -8.891 5.951 9.087 1.00 93.69 95 HIS A N 1
ATOM 703 C CA . HIS A 1 95 ? -9.586 5.114 10.061 1.00 93.69 95 HIS A CA 1
ATOM 704 C C . HIS A 1 95 ? -9.056 5.327 11.489 1.00 93.69 95 HIS A C 1
ATOM 706 O O . HIS A 1 95 ? -9.825 5.487 12.443 1.00 93.69 95 HIS A O 1
ATOM 712 N N . ARG A 1 96 ? -7.726 5.379 11.650 1.00 92.06 96 ARG A N 1
ATOM 713 C CA . ARG A 1 96 ? -7.062 5.646 12.933 1.00 92.06 96 ARG A CA 1
ATOM 714 C C . ARG A 1 96 ? -7.425 7.028 13.479 1.00 92.06 96 ARG A C 1
ATOM 716 O O . ARG A 1 96 ? -7.799 7.129 14.649 1.00 92.06 96 ARG A O 1
ATOM 723 N N . SER A 1 97 ? -7.354 8.063 12.643 1.00 91.38 97 SER A N 1
ATOM 724 C CA . SER A 1 97 ? -7.601 9.465 13.015 1.00 91.38 97 SER A CA 1
ATOM 725 C C . SER A 1 97 ? -9.063 9.722 13.386 1.00 91.38 97 SER A C 1
ATOM 727 O O . SER A 1 97 ? -9.352 10.412 14.366 1.00 91.38 97 SER A O 1
ATOM 729 N N . GLY A 1 98 ? -9.997 9.075 12.687 1.00 87.88 98 GLY A N 1
ATOM 730 C CA . GLY A 1 98 ? -11.398 8.983 13.077 1.00 87.88 98 GLY A CA 1
ATOM 731 C C . GLY A 1 98 ? -12.399 9.529 12.078 1.00 87.88 98 GLY A C 1
ATOM 732 O O . GLY A 1 98 ? -12.038 10.009 11.020 1.00 87.88 98 GLY A O 1
ATOM 733 N N . ARG A 1 99 ? -13.684 9.488 12.451 1.00 85.06 99 ARG A N 1
ATOM 734 C CA . ARG A 1 99 ? -14.837 9.747 11.560 1.00 85.06 99 ARG A CA 1
ATOM 735 C C . ARG A 1 99 ? -14.851 11.101 10.841 1.00 85.06 99 ARG A C 1
ATOM 737 O O . ARG A 1 99 ? -15.608 11.281 9.899 1.00 85.06 99 ARG A O 1
ATOM 744 N N . GLU A 1 100 ? -14.124 12.081 11.367 1.00 88.19 100 GLU A N 1
ATOM 745 C CA . GLU A 1 100 ? -14.049 13.426 10.783 1.00 88.19 100 GLU A CA 1
ATOM 746 C C . GLU A 1 100 ? -12.967 13.510 9.700 1.00 88.19 100 GLU A C 1
ATOM 748 O O . GLU A 1 100 ? -12.899 14.502 8.978 1.00 88.19 100 GLU A O 1
ATOM 753 N N . PHE A 1 101 ? -12.145 12.466 9.582 1.00 91.12 101 PHE A N 1
ATOM 754 C CA . PHE A 1 101 ? -11.213 12.258 8.491 1.00 91.12 101 PHE A CA 1
ATOM 755 C C . PHE A 1 101 ? -11.884 11.410 7.421 1.00 91.12 101 PHE A C 1
ATOM 757 O O . PHE A 1 101 ? -12.550 10.417 7.711 1.00 91.12 101 PHE A O 1
ATOM 764 N N . SER A 1 102 ? -11.713 11.821 6.171 1.00 89.19 102 SER A N 1
ATOM 765 C CA . SER A 1 102 ? -12.319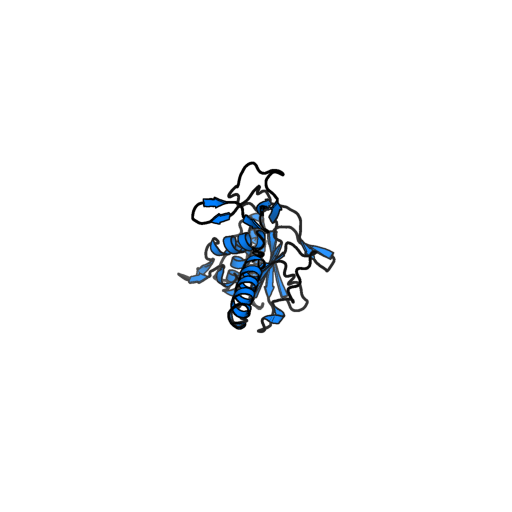 11.147 5.027 1.00 89.19 102 SER A CA 1
ATOM 766 C C . SER A 1 102 ? -11.290 10.928 3.938 1.00 89.19 102 SER A C 1
ATOM 768 O O . SER A 1 102 ? -10.369 11.724 3.755 1.00 89.19 102 SER A O 1
ATOM 770 N N . ILE A 1 103 ? -11.458 9.834 3.211 1.00 93.12 103 ILE A N 1
ATOM 771 C CA . ILE A 1 103 ? -10.609 9.460 2.094 1.00 93.12 103 ILE A CA 1
ATOM 772 C C . ILE A 1 103 ? -11.493 8.992 0.939 1.00 93.12 103 ILE A C 1
ATOM 774 O O . ILE A 1 103 ? -12.508 8.327 1.144 1.00 93.12 103 ILE A O 1
ATOM 778 N N . GLY A 1 104 ? -11.110 9.376 -0.275 1.00 90.69 104 GLY A N 1
ATOM 779 C CA . GLY A 1 104 ? -11.679 8.822 -1.496 1.00 90.69 104 GLY A CA 1
ATOM 780 C C . GLY A 1 104 ? -10.805 7.695 -2.029 1.00 90.69 104 GLY A C 1
ATOM 781 O O . GLY A 1 104 ? -9.592 7.703 -1.816 1.00 90.69 104 GLY A O 1
ATOM 782 N N . THR A 1 105 ? -11.414 6.764 -2.749 1.00 90.88 105 THR A N 1
ATOM 783 C CA . THR A 1 105 ? -10.682 5.728 -3.483 1.00 90.88 105 THR A CA 1
ATOM 784 C C . THR A 1 105 ? -10.480 6.111 -4.946 1.00 90.88 105 THR A C 1
ATOM 786 O O . THR A 1 105 ? -11.252 6.880 -5.527 1.00 90.88 105 THR A O 1
ATOM 789 N N . SER A 1 106 ? -9.413 5.584 -5.540 1.00 85.56 106 SER A N 1
ATOM 790 C CA . SER A 1 106 ? -9.148 5.679 -6.976 1.00 85.56 106 SER A CA 1
ATOM 791 C C . SER A 1 106 ? -10.166 4.904 -7.827 1.00 85.56 106 SER A C 1
ATOM 793 O O . SER A 1 106 ? -10.387 5.283 -8.978 1.00 85.56 106 SER A O 1
ATOM 795 N N . ASP A 1 107 ? -10.826 3.882 -7.266 1.00 85.88 107 ASP A N 1
ATOM 796 C CA . ASP A 1 107 ? -11.916 3.129 -7.895 1.00 85.88 107 ASP A CA 1
ATOM 797 C C . ASP A 1 107 ? -13.276 3.552 -7.305 1.00 85.88 107 ASP A C 1
ATOM 799 O O . ASP A 1 107 ? -13.670 3.077 -6.236 1.00 85.88 107 ASP A O 1
ATOM 803 N N . PRO A 1 108 ? -14.071 4.387 -8.004 1.00 88.12 108 PRO A N 1
ATOM 804 C CA . PRO A 1 108 ? -15.356 4.867 -7.496 1.00 88.12 108 PRO A CA 1
ATOM 805 C C . PRO A 1 108 ? -16.354 3.756 -7.146 1.00 88.12 108 PRO A C 1
ATOM 807 O O . PRO A 1 108 ? -17.265 3.986 -6.349 1.00 88.12 108 PRO A O 1
ATOM 810 N N . SER A 1 109 ? -16.208 2.556 -7.723 1.00 91.12 109 SER A N 1
ATOM 811 C CA . SER A 1 109 ? -17.075 1.417 -7.409 1.00 91.12 109 SER A CA 1
ATOM 812 C C . SER A 1 109 ? -16.855 0.878 -5.991 1.00 91.12 109 SER A C 1
ATOM 814 O O . SER A 1 109 ? -17.776 0.309 -5.405 1.00 91.12 109 SER A O 1
ATOM 816 N N . GLN A 1 110 ? -15.673 1.114 -5.412 1.00 91.50 110 GLN A N 1
ATOM 817 C CA . GLN A 1 110 ? -15.307 0.696 -4.058 1.00 91.50 110 GLN A CA 1
ATOM 818 C C . GLN A 1 110 ? -15.669 1.732 -2.988 1.00 91.50 110 GLN A C 1
ATOM 820 O O . GLN A 1 110 ? -15.587 1.415 -1.801 1.00 91.50 110 GLN A O 1
ATOM 825 N N . GLN A 1 111 ? -16.104 2.943 -3.362 1.00 93.50 111 GLN A N 1
ATOM 826 C CA . GLN A 1 111 ? -16.323 4.026 -2.395 1.00 93.50 111 GLN A CA 1
ATOM 827 C C . GLN A 1 111 ? -17.320 3.635 -1.297 1.00 93.50 111 GLN A C 1
ATOM 829 O O . GLN A 1 111 ? -17.064 3.893 -0.129 1.00 93.50 111 GLN A O 1
ATOM 834 N N . GLY A 1 112 ? -18.410 2.939 -1.639 1.00 92.62 112 GLY A N 1
ATOM 835 C CA . GLY A 1 112 ? -19.385 2.487 -0.640 1.00 92.62 112 GLY A CA 1
ATOM 836 C C . GLY A 1 112 ? -18.806 1.489 0.373 1.00 92.62 112 GLY A C 1
ATOM 837 O O . GLY A 1 112 ? -19.152 1.544 1.553 1.00 92.62 112 GLY A O 1
ATOM 838 N N . SER A 1 113 ? -17.901 0.608 -0.067 1.00 90.56 113 SER A N 1
ATOM 839 C CA . SER A 1 113 ? -17.171 -0.301 0.824 1.00 90.56 113 SER A CA 1
ATOM 840 C C . SER A 1 113 ? -16.218 0.482 1.723 1.00 90.56 113 SER A C 1
ATOM 842 O O . SER A 1 113 ? -16.218 0.276 2.933 1.00 90.56 113 SER A O 1
ATOM 844 N N . LEU A 1 114 ? -15.456 1.423 1.158 1.00 92.62 114 LEU A N 1
ATOM 845 C CA . LEU A 1 114 ? -14.523 2.256 1.915 1.00 92.62 114 LEU A CA 1
ATOM 846 C C . LEU A 1 114 ? -15.245 3.113 2.965 1.00 92.62 114 LEU A C 1
ATOM 848 O O . LEU A 1 114 ? -14.821 3.150 4.118 1.00 92.62 114 LEU A O 1
ATOM 852 N N . ASP A 1 115 ? -16.375 3.723 2.608 1.00 92.44 115 ASP A N 1
ATOM 853 C CA . ASP A 1 115 ? -17.212 4.504 3.524 1.00 92.44 115 ASP A CA 1
ATOM 854 C C . ASP A 1 115 ? -17.731 3.646 4.684 1.00 92.44 115 ASP A C 1
ATOM 856 O O . ASP A 1 115 ? -17.737 4.090 5.833 1.00 92.44 115 ASP A O 1
ATOM 860 N N . ALA A 1 116 ? -18.133 2.400 4.406 1.00 90.31 116 ALA A N 1
ATOM 861 C CA . ALA A 1 116 ? -18.576 1.467 5.437 1.00 90.31 116 ALA A CA 1
ATOM 862 C C . ALA A 1 116 ? -17.441 1.115 6.411 1.00 90.31 116 ALA A C 1
ATOM 864 O O . ALA A 1 116 ? -17.668 1.108 7.622 1.00 90.31 116 ALA A O 1
ATOM 865 N N . ILE A 1 117 ? -16.223 0.896 5.902 1.00 91.81 117 ILE A N 1
ATOM 866 C CA . ILE A 1 117 ? -15.031 0.655 6.730 1.00 91.81 117 ILE A CA 1
ATOM 867 C C . ILE A 1 117 ? -14.737 1.884 7.600 1.00 91.81 117 ILE A C 1
ATOM 869 O O . ILE A 1 117 ? -14.535 1.754 8.803 1.00 91.81 117 ILE A O 1
ATOM 873 N N . MET A 1 118 ? -14.775 3.096 7.033 1.00 91.00 118 MET A N 1
ATOM 874 C CA . MET A 1 118 ? -14.551 4.331 7.800 1.00 91.00 118 MET A CA 1
ATOM 875 C C . MET A 1 118 ? -15.636 4.569 8.868 1.00 91.00 118 MET A C 1
ATOM 877 O O . MET A 1 118 ? -15.349 5.115 9.937 1.00 91.00 118 MET A O 1
ATOM 881 N N . ALA A 1 119 ? -16.879 4.152 8.610 1.00 86.81 119 ALA A N 1
ATOM 882 C CA . ALA A 1 119 ? -18.005 4.304 9.532 1.00 86.81 119 ALA A CA 1
ATOM 883 C C . ALA A 1 119 ? -18.020 3.276 10.682 1.00 86.81 119 ALA A C 1
ATOM 885 O O . ALA A 1 119 ? -18.608 3.558 11.733 1.00 86.81 119 ALA A O 1
ATOM 886 N N . ALA A 1 120 ? -17.380 2.113 10.513 1.00 77.38 120 ALA A N 1
ATOM 887 C CA . ALA A 1 120 ? -17.392 1.002 11.473 1.00 77.38 120 ALA A CA 1
ATOM 888 C C . ALA A 1 120 ? -16.705 1.313 12.820 1.00 77.38 120 ALA A C 1
ATOM 890 O O . ALA A 1 120 ? -16.979 0.654 13.819 1.00 77.38 120 ALA A O 1
ATOM 891 N N . ARG A 1 121 ? -15.927 2.402 12.913 1.00 70.31 121 ARG A N 1
ATOM 892 C CA . ARG A 1 121 ? -15.175 2.830 14.114 1.00 70.31 121 ARG A CA 1
ATOM 893 C C . ARG A 1 121 ? -15.998 2.997 15.408 1.00 70.31 121 ARG A C 1
ATOM 895 O O . ARG A 1 121 ? -15.423 3.186 16.478 1.00 70.31 121 ARG A O 1
ATOM 902 N N . ASN A 1 122 ? -17.331 2.971 15.373 1.00 56.66 122 ASN A N 1
ATOM 903 C CA . ASN A 1 122 ? -18.165 3.087 16.576 1.00 56.66 122 ASN A CA 1
ATOM 904 C C . ASN A 1 122 ? -18.063 1.831 17.473 1.00 56.66 122 ASN A C 1
ATOM 906 O O . ASN A 1 122 ? -18.959 0.992 17.482 1.00 56.66 122 ASN A O 1
ATOM 910 N N . GLY A 1 123 ? -16.997 1.745 18.276 1.00 60.06 123 GLY A N 1
ATOM 911 C CA . GLY A 1 123 ? -16.753 0.671 19.250 1.00 60.06 123 GLY A CA 1
ATOM 912 C C . GLY A 1 123 ? -15.647 -0.317 18.863 1.00 60.06 123 GLY A C 1
ATOM 913 O O . GLY A 1 123 ? -15.370 -1.226 19.641 1.00 60.06 123 GLY A O 1
ATOM 914 N N . GLU A 1 124 ? -15.010 -0.127 17.707 1.00 69.06 124 GLU A N 1
ATOM 915 C CA . GLU A 1 124 ? -13.920 -0.969 17.203 1.00 69.06 124 GLU A CA 1
ATOM 916 C C . GLU A 1 124 ? -12.541 -0.331 17.436 1.00 69.06 124 GLU A C 1
ATOM 918 O O . GLU A 1 124 ? -12.402 0.892 17.545 1.00 69.06 124 GLU A O 1
ATOM 923 N N . SER A 1 125 ? -11.511 -1.174 17.528 1.00 86.25 125 SER A N 1
ATOM 924 C CA . SER A 1 125 ? -10.119 -0.751 17.686 1.00 86.25 125 SER A CA 1
ATOM 925 C C . SER A 1 125 ? -9.623 0.021 16.447 1.00 86.25 125 SER A C 1
ATOM 927 O O . SER A 1 125 ? -10.009 -0.302 15.320 1.00 86.25 125 SER A O 1
ATOM 929 N N . PRO A 1 126 ? -8.774 1.056 16.610 1.00 89.56 126 PRO A N 1
ATOM 930 C CA . PRO A 1 126 ? -8.270 1.840 15.485 1.00 89.56 126 PRO A CA 1
ATOM 931 C C . PRO A 1 126 ? -7.409 0.989 14.545 1.00 89.56 126 PRO A C 1
ATOM 933 O O . PRO A 1 126 ? -6.872 -0.048 14.936 1.00 89.56 126 PRO A O 1
ATOM 936 N N . CYS A 1 127 ? -7.239 1.465 13.307 1.00 92.12 127 CYS A N 1
ATOM 937 C CA . CYS A 1 127 ? -6.318 0.818 12.376 1.00 92.12 127 CYS A CA 1
ATOM 938 C C . CYS A 1 127 ? -4.886 1.004 12.891 1.00 92.12 127 CYS A C 1
ATOM 940 O O . CYS A 1 127 ? -4.469 2.126 13.206 1.00 92.12 127 CYS A O 1
ATOM 942 N N . THR A 1 128 ? -4.159 -0.099 13.013 1.00 91.19 128 THR A N 1
ATOM 943 C CA . THR A 1 128 ? -2.754 -0.128 13.443 1.00 91.19 128 THR A CA 1
ATOM 944 C C . THR A 1 128 ? -1.849 -0.618 12.323 1.00 91.19 128 THR A C 1
ATOM 946 O O . THR A 1 128 ? -0.694 -0.198 12.258 1.00 91.19 128 THR A O 1
ATOM 949 N N . ASP A 1 129 ? -2.386 -1.433 11.413 1.00 90.69 129 ASP A N 1
ATOM 950 C CA . ASP A 1 129 ? -1.642 -2.116 10.364 1.00 90.69 129 ASP A CA 1
ATOM 951 C C . ASP A 1 129 ? -2.458 -2.135 9.068 1.00 90.69 129 ASP A C 1
ATOM 953 O O . ASP A 1 129 ? -3.692 -2.200 9.077 1.00 90.69 129 ASP A O 1
ATOM 957 N N . TRP A 1 130 ? -1.765 -2.160 7.936 1.00 92.62 130 TRP A N 1
ATOM 958 C CA . TRP A 1 130 ? -2.372 -2.385 6.631 1.00 92.62 130 TRP A CA 1
ATOM 959 C C . TRP A 1 130 ? -1.574 -3.412 5.833 1.00 92.62 130 TRP A C 1
ATOM 961 O O . TRP A 1 130 ? -0.361 -3.561 5.995 1.00 92.62 130 TRP A O 1
ATOM 971 N N . VAL A 1 131 ? -2.268 -4.140 4.962 1.00 91.81 131 VAL A N 1
ATOM 972 C CA . VAL A 1 131 ? -1.667 -5.105 4.038 1.00 91.81 131 VAL A CA 1
ATOM 973 C C . VAL A 1 131 ? -2.249 -4.881 2.656 1.00 91.81 131 VAL A C 1
ATOM 975 O O . VAL A 1 131 ? -3.463 -4.874 2.495 1.00 91.81 131 VAL A O 1
ATOM 978 N N . TRP A 1 132 ? -1.393 -4.750 1.656 1.00 93.50 132 TRP A N 1
ATOM 979 C CA . TRP A 1 132 ? -1.765 -4.581 0.264 1.00 93.50 132 TRP A CA 1
ATOM 980 C C . TRP A 1 132 ? -1.224 -5.739 -0.570 1.00 93.50 132 TRP A C 1
ATOM 982 O O . TRP A 1 132 ? -0.051 -6.103 -0.472 1.00 93.50 132 TRP A O 1
ATOM 992 N N . CYS A 1 133 ? -2.092 -6.345 -1.373 1.00 91.94 133 CYS A N 1
ATOM 993 C CA . CYS A 1 133 ? -1.680 -7.318 -2.369 1.00 91.94 133 CYS A CA 1
ATOM 994 C C . CYS A 1 133 ? -1.150 -6.584 -3.598 1.00 91.94 133 CYS A C 1
ATOM 996 O O . CYS A 1 133 ? -1.944 -6.078 -4.387 1.00 91.94 133 CYS A O 1
ATOM 998 N N . ASP A 1 134 ? 0.170 -6.509 -3.735 1.00 92.38 134 ASP A N 1
ATOM 999 C CA . ASP A 1 134 ? 0.820 -5.702 -4.758 1.00 92.38 134 ASP A CA 1
ATOM 1000 C C . ASP A 1 134 ? 0.601 -6.311 -6.158 1.00 92.38 134 ASP A C 1
ATOM 1002 O O . ASP A 1 134 ? 1.042 -7.432 -6.424 1.00 92.38 134 ASP A O 1
ATOM 1006 N N . PRO A 1 135 ? -0.108 -5.608 -7.055 1.00 93.31 135 PRO A N 1
ATOM 1007 C CA . PRO A 1 135 ? -0.322 -6.030 -8.433 1.00 93.31 135 PRO A CA 1
ATOM 1008 C C . PRO A 1 135 ? 0.916 -5.813 -9.330 1.00 93.31 135 PRO A C 1
ATOM 1010 O O . PRO A 1 135 ? 0.854 -6.159 -10.505 1.00 93.31 135 PRO A O 1
ATOM 1013 N N . TRP A 1 136 ? 2.030 -5.257 -8.837 1.00 92.94 136 TRP A N 1
ATOM 1014 C CA . TRP A 1 136 ? 3.252 -5.096 -9.630 1.00 92.94 136 TRP A CA 1
ATOM 1015 C C . TRP A 1 136 ? 4.086 -6.383 -9.700 1.00 92.94 136 TRP A C 1
ATOM 1017 O O . TRP A 1 136 ? 4.372 -7.050 -8.699 1.00 92.94 136 TRP A O 1
ATOM 1027 N N . GLU A 1 137 ? 4.564 -6.695 -10.900 1.00 90.69 137 GLU A N 1
ATOM 1028 C CA . GLU A 1 137 ? 5.510 -7.772 -11.178 1.00 90.69 137 GLU A CA 1
ATOM 1029 C C . GLU A 1 137 ? 6.830 -7.211 -11.706 1.00 90.69 137 GLU A C 1
ATOM 1031 O O . GLU A 1 137 ? 6.863 -6.222 -12.436 1.00 90.69 137 GLU A O 1
ATOM 1036 N N . VAL A 1 138 ? 7.938 -7.848 -11.319 1.00 88.56 138 VAL A N 1
ATOM 1037 C CA . VAL A 1 138 ? 9.267 -7.482 -11.815 1.00 88.56 138 VAL A CA 1
ATOM 1038 C C . VAL A 1 138 ? 9.428 -8.012 -13.234 1.00 88.56 138 VAL A C 1
ATOM 1040 O O . VAL A 1 138 ? 9.219 -9.199 -13.483 1.00 88.56 138 VAL A O 1
ATOM 1043 N N . SER A 1 139 ? 9.838 -7.133 -14.139 1.00 87.06 139 SER A N 1
ATOM 1044 C CA . SER A 1 139 ? 10.125 -7.421 -15.543 1.00 87.06 139 SER A CA 1
ATOM 1045 C C . SER A 1 139 ? 11.538 -6.964 -15.907 1.00 87.06 139 SER A C 1
ATOM 1047 O O . SER A 1 139 ? 12.130 -6.111 -15.234 1.00 87.06 139 SER A O 1
ATOM 1049 N N . TYR A 1 140 ? 12.085 -7.546 -16.973 1.00 82.62 140 TYR A N 1
ATOM 1050 C CA . TYR A 1 140 ? 13.427 -7.250 -17.462 1.00 82.62 140 TYR A CA 1
ATOM 1051 C C . TYR A 1 140 ? 13.380 -6.477 -18.791 1.00 82.62 140 TYR A C 1
ATOM 1053 O O . TYR A 1 140 ? 12.497 -6.718 -19.623 1.00 82.62 140 TYR A O 1
ATOM 1061 N N . PRO A 1 141 ? 14.336 -5.561 -19.038 1.00 75.88 141 PRO A N 1
ATOM 1062 C CA . PRO A 1 141 ? 14.454 -4.882 -20.322 1.00 75.88 141 PRO A CA 1
ATOM 1063 C C . PRO A 1 141 ? 14.610 -5.875 -21.481 1.00 75.88 141 PRO A C 1
ATOM 1065 O O . PRO A 1 141 ? 15.388 -6.824 -21.397 1.00 75.88 141 PRO A O 1
ATOM 1068 N N . GLY A 1 142 ? 13.911 -5.620 -22.589 1.00 66.62 142 GLY A N 1
ATOM 1069 C CA . GLY A 1 142 ? 13.990 -6.432 -23.808 1.00 66.62 142 GLY A CA 1
ATOM 1070 C C . GLY A 1 142 ? 12.945 -7.543 -23.943 1.00 66.62 142 GLY A C 1
ATOM 1071 O O . GLY A 1 142 ? 12.794 -8.056 -25.049 1.00 66.62 142 GLY A O 1
ATOM 1072 N N . ASP A 1 143 ? 12.184 -7.866 -22.890 1.00 68.00 143 ASP A N 1
ATOM 1073 C CA . ASP A 1 143 ? 11.077 -8.828 -22.994 1.00 68.00 143 ASP A CA 1
ATOM 1074 C C . ASP A 1 143 ? 9.846 -8.204 -23.676 1.00 68.00 143 ASP A C 1
ATOM 1076 O O . ASP A 1 143 ? 9.291 -8.803 -24.593 1.00 68.00 143 ASP A O 1
ATOM 1080 N N . ASN A 1 144 ? 9.439 -6.990 -23.278 1.00 66.12 144 ASN A N 1
ATOM 1081 C CA . ASN A 1 144 ? 8.300 -6.249 -23.857 1.00 66.12 144 ASN A CA 1
ATOM 1082 C C . ASN A 1 144 ? 8.428 -4.715 -23.726 1.00 66.12 144 ASN A C 1
ATOM 1084 O O . ASN A 1 144 ? 7.431 -3.997 -23.831 1.00 66.12 144 ASN A O 1
ATOM 1088 N N . CYS A 1 145 ? 9.637 -4.205 -23.474 1.00 73.19 145 CYS A N 1
ATOM 1089 C CA . CYS A 1 145 ? 9.852 -2.809 -23.096 1.00 73.19 145 CYS A CA 1
ATOM 1090 C C . CYS A 1 145 ? 10.753 -2.055 -24.073 1.00 73.19 145 CYS A C 1
ATOM 1092 O O . CYS A 1 145 ? 11.964 -2.262 -24.084 1.00 73.19 145 CYS A O 1
ATOM 1094 N N . ASP A 1 146 ? 10.153 -1.132 -24.832 1.00 71.31 146 ASP A N 1
ATOM 1095 C CA . ASP A 1 146 ? 10.859 -0.203 -25.730 1.00 71.31 146 ASP A CA 1
ATOM 1096 C C . ASP A 1 146 ? 11.377 1.058 -25.005 1.00 71.31 146 ASP A C 1
ATOM 1098 O O . ASP A 1 146 ? 12.105 1.867 -25.582 1.00 71.31 146 ASP A O 1
ATOM 1102 N N . GLY A 1 147 ? 11.010 1.244 -23.733 1.00 80.00 147 GLY A N 1
ATOM 1103 C CA . GLY A 1 147 ? 11.429 2.374 -22.909 1.00 80.00 147 GLY A CA 1
ATOM 1104 C C . GLY A 1 147 ? 10.742 2.392 -21.545 1.00 80.00 147 GLY A C 1
ATOM 1105 O O . GLY A 1 147 ? 9.792 1.649 -21.307 1.00 80.00 147 GLY A O 1
ATOM 1106 N N . VAL A 1 148 ? 11.241 3.247 -20.651 1.00 90.06 148 VAL A N 1
ATOM 1107 C CA . VAL A 1 148 ? 10.684 3.433 -19.304 1.00 90.06 148 VAL A CA 1
ATOM 1108 C C . VAL A 1 148 ? 9.452 4.332 -19.366 1.00 90.06 148 VAL A C 1
ATOM 1110 O O . VAL A 1 148 ? 9.488 5.388 -20.002 1.00 90.06 148 VAL A O 1
ATOM 1113 N N . THR A 1 149 ? 8.382 3.947 -18.676 1.00 92.06 149 THR A N 1
ATOM 1114 C CA . THR A 1 149 ? 7.153 4.739 -18.548 1.00 92.06 149 THR A CA 1
ATOM 1115 C C . THR A 1 149 ? 6.938 5.209 -17.107 1.00 92.06 149 THR A C 1
ATOM 1117 O O . THR A 1 149 ? 7.544 4.705 -16.159 1.00 92.06 149 THR A O 1
ATOM 1120 N N . ASN A 1 150 ? 6.083 6.220 -16.949 1.00 89.31 150 ASN A N 1
ATOM 1121 C CA . ASN A 1 150 ? 5.592 6.709 -15.660 1.00 89.31 150 ASN A CA 1
ATOM 1122 C C . ASN A 1 150 ? 4.110 6.353 -15.457 1.00 89.31 150 ASN A C 1
ATOM 1124 O O . ASN A 1 150 ? 3.381 7.103 -14.806 1.00 89.31 150 ASN A O 1
ATOM 1128 N N . GLU A 1 151 ? 3.652 5.254 -16.063 1.00 90.38 151 GLU A N 1
ATOM 1129 C CA . GLU A 1 151 ? 2.286 4.775 -15.879 1.00 90.38 151 GLU A CA 1
ATOM 1130 C C . GLU A 1 151 ? 2.041 4.435 -14.408 1.00 90.38 151 GLU A C 1
ATOM 1132 O O . GLU A 1 151 ? 2.883 3.852 -13.728 1.00 90.38 151 GLU A O 1
ATOM 1137 N N . THR A 1 152 ? 0.872 4.827 -13.910 1.00 84.19 152 THR A N 1
ATOM 1138 C CA . THR A 1 152 ? 0.519 4.684 -12.494 1.00 84.19 152 THR A CA 1
ATOM 1139 C C . THR A 1 152 ? -0.598 3.678 -12.258 1.00 84.19 152 THR A C 1
ATOM 1141 O O . THR A 1 152 ? -0.911 3.412 -11.102 1.00 84.19 152 THR A O 1
ATOM 1144 N N . ASP A 1 153 ? -1.233 3.164 -13.318 1.00 90.50 153 ASP A N 1
ATOM 1145 C CA . ASP A 1 153 ? -2.254 2.124 -13.189 1.00 90.50 153 ASP A CA 1
ATOM 1146 C C . ASP A 1 153 ? -1.554 0.793 -12.900 1.00 90.50 153 ASP A C 1
ATOM 1148 O O . ASP A 1 153 ? -0.840 0.273 -13.763 1.00 90.50 153 ASP A O 1
ATOM 1152 N N . PRO A 1 154 ? -1.739 0.226 -11.704 1.00 90.00 154 PRO A N 1
ATOM 1153 C CA . PRO A 1 154 ? -0.972 -0.927 -11.282 1.00 90.00 154 PRO A CA 1
ATOM 1154 C C . PRO A 1 154 ? -1.540 -2.245 -11.840 1.00 90.00 154 PRO A C 1
ATOM 1156 O O . PRO A 1 154 ? -0.946 -3.299 -11.645 1.00 90.00 154 PRO A O 1
ATOM 1159 N N . PHE A 1 155 ? -2.668 -2.206 -12.561 1.00 92.56 155 PHE A N 1
ATOM 1160 C CA . PHE A 1 155 ? -3.308 -3.372 -13.176 1.00 92.56 155 PHE A CA 1
ATOM 1161 C C . PHE A 1 155 ? -3.022 -3.495 -14.672 1.00 92.56 155 PHE A C 1
ATOM 1163 O O . PHE A 1 155 ? -3.158 -4.583 -15.234 1.00 92.56 155 PHE A O 1
ATOM 1170 N N . THR A 1 156 ? -2.650 -2.393 -15.327 1.00 91.19 156 THR A N 1
ATOM 1171 C CA . THR A 1 156 ? -2.370 -2.367 -16.773 1.00 91.19 156 THR A CA 1
ATOM 1172 C C . THR A 1 156 ? -1.009 -1.791 -17.134 1.00 91.19 156 THR A C 1
ATOM 1174 O O . THR A 1 156 ? -0.621 -1.893 -18.298 1.00 91.19 156 THR A O 1
ATOM 1177 N N . GLY A 1 157 ? -0.320 -1.172 -16.171 1.00 90.69 157 GLY A N 1
ATOM 1178 C CA . GLY A 1 157 ? 0.927 -0.452 -16.381 1.00 90.69 157 GLY A CA 1
ATOM 1179 C C . GLY A 1 157 ? 1.999 -1.305 -17.051 1.00 90.69 157 GLY A C 1
ATOM 1180 O O . GLY A 1 157 ? 2.150 -2.479 -16.715 1.00 90.69 157 GLY A O 1
ATOM 1181 N N . LYS A 1 158 ? 2.774 -0.742 -17.978 1.00 91.81 158 LYS A N 1
ATOM 1182 C CA . LYS A 1 158 ? 3.900 -1.456 -18.602 1.00 91.81 158 LYS A CA 1
ATOM 1183 C C . LYS A 1 158 ? 5.203 -0.688 -18.513 1.00 91.81 158 LYS A C 1
ATOM 1185 O O . LYS A 1 158 ? 5.235 0.513 -18.767 1.00 91.81 158 LYS A O 1
ATOM 1190 N N . CYS A 1 159 ? 6.289 -1.413 -18.244 1.00 91.31 159 CYS A N 1
ATOM 1191 C CA . CYS A 1 159 ? 7.652 -0.881 -18.267 1.00 91.31 159 CYS A CA 1
ATOM 1192 C C . CYS A 1 159 ? 7.848 0.311 -17.319 1.00 91.31 159 CYS A C 1
ATOM 1194 O O . CYS A 1 159 ? 8.551 1.273 -17.639 1.00 91.31 159 CYS A O 1
ATOM 1196 N N . VAL A 1 160 ? 7.193 0.261 -16.161 1.00 92.50 160 VAL A N 1
ATOM 1197 C CA . VAL A 1 160 ? 7.198 1.344 -15.181 1.00 92.50 160 VAL A CA 1
ATOM 1198 C C . VAL A 1 160 ? 8.568 1.420 -14.515 1.00 92.50 160 VAL A C 1
ATOM 1200 O O . VAL A 1 160 ? 9.111 0.407 -14.065 1.00 92.50 160 VAL A O 1
ATOM 1203 N N . GLY A 1 161 ? 9.127 2.628 -14.470 1.00 92.00 161 GLY A N 1
ATOM 1204 C CA . GLY A 1 161 ? 10.374 2.932 -13.770 1.00 92.00 161 GLY A CA 1
ATOM 1205 C C . GLY A 1 161 ? 10.171 3.860 -12.581 1.00 92.00 161 GLY A C 1
ATOM 1206 O O . GLY A 1 161 ? 9.062 4.043 -12.082 1.00 92.00 161 GLY A O 1
ATOM 1207 N N . ARG A 1 162 ? 11.264 4.480 -12.140 1.00 90.56 162 ARG A N 1
ATOM 1208 C CA . ARG A 1 162 ? 11.293 5.405 -11.007 1.00 90.56 162 ARG A CA 1
ATOM 1209 C C . ARG A 1 162 ? 11.816 6.774 -11.408 1.00 90.56 162 ARG A C 1
ATOM 1211 O O . ARG A 1 162 ? 12.641 6.907 -12.309 1.00 90.56 162 ARG A O 1
ATOM 1218 N N . TRP A 1 163 ? 11.385 7.792 -10.674 1.00 88.44 163 TRP A N 1
ATOM 1219 C CA . TRP A 1 163 ? 12.009 9.107 -10.736 1.00 88.44 163 TRP A CA 1
ATOM 1220 C C . TRP A 1 163 ? 13.241 9.147 -9.833 1.00 88.44 163 TRP A C 1
ATOM 1222 O O . TRP A 1 163 ? 13.147 8.892 -8.634 1.00 88.44 163 TRP A O 1
ATOM 1232 N N . ARG A 1 164 ? 14.393 9.515 -10.395 1.00 86.50 164 ARG A N 1
ATOM 1233 C CA . ARG A 1 164 ? 15.633 9.772 -9.658 1.00 86.50 164 ARG A CA 1
ATOM 1234 C C . ARG A 1 164 ? 16.339 10.979 -10.253 1.00 86.50 164 ARG A C 1
ATOM 1236 O O . ARG A 1 164 ? 16.502 11.078 -11.465 1.00 86.50 164 ARG A O 1
ATOM 1243 N N . ASP A 1 165 ? 16.725 11.921 -9.396 1.00 88.12 165 ASP A N 1
ATOM 1244 C CA . ASP A 1 165 ? 17.464 13.128 -9.792 1.00 88.12 165 ASP A CA 1
ATOM 1245 C C . ASP A 1 165 ? 16.815 13.891 -10.968 1.00 88.12 165 ASP A C 1
ATOM 1247 O O . ASP A 1 165 ? 1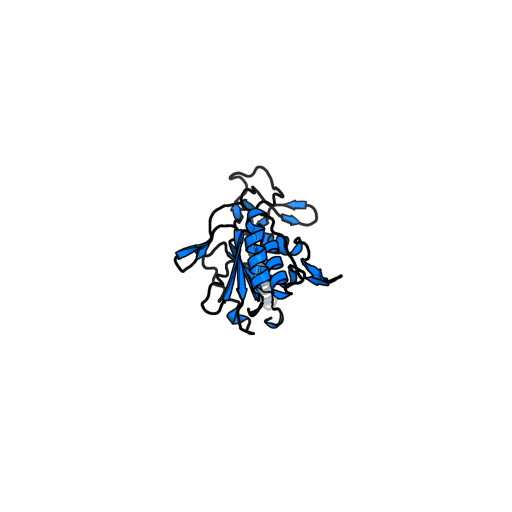7.488 14.419 -11.853 1.00 88.12 165 ASP A O 1
ATOM 1251 N N . GLY A 1 166 ? 15.476 13.936 -10.985 1.00 89.62 166 GLY A N 1
ATOM 1252 C CA . GLY A 1 166 ? 14.691 14.620 -12.016 1.00 89.62 166 GLY A CA 1
ATOM 1253 C C . GLY A 1 166 ? 14.587 13.883 -13.354 1.00 89.62 166 GLY A C 1
ATOM 1254 O O . GLY A 1 166 ? 14.068 14.460 -14.305 1.00 89.62 166 GLY A O 1
ATOM 1255 N N . ASN A 1 167 ? 15.040 12.630 -13.433 1.00 92.00 167 ASN A N 1
ATOM 1256 C CA . ASN A 1 167 ? 14.926 11.785 -14.616 1.00 92.00 167 ASN A CA 1
ATOM 1257 C C . ASN A 1 167 ? 14.111 10.529 -14.309 1.00 92.00 167 ASN A C 1
ATOM 1259 O O . ASN A 1 167 ? 14.139 10.014 -13.193 1.00 92.00 167 ASN A O 1
ATOM 1263 N N . LEU A 1 168 ? 13.396 10.042 -15.319 1.00 91.31 168 LEU A N 1
ATOM 1264 C CA . LEU A 1 168 ? 12.731 8.750 -15.274 1.00 91.31 168 LEU A CA 1
ATOM 1265 C C . LEU A 1 168 ? 13.727 7.675 -15.727 1.00 91.31 168 LEU A C 1
ATOM 1267 O O . LEU A 1 168 ? 14.234 7.734 -16.847 1.00 91.31 168 LEU A O 1
ATOM 1271 N N . GLU A 1 169 ? 14.013 6.715 -14.857 1.00 91.62 169 GLU A N 1
ATOM 1272 C CA . GLU A 1 169 ? 14.988 5.646 -15.079 1.00 91.62 169 GLU A CA 1
ATOM 1273 C C . GLU A 1 169 ? 14.421 4.283 -14.652 1.00 91.62 169 GLU A C 1
ATOM 1275 O O . GLU A 1 169 ? 13.453 4.233 -13.886 1.00 91.62 169 GLU A O 1
ATOM 1280 N N . PRO A 1 170 ? 14.994 3.160 -15.119 1.00 9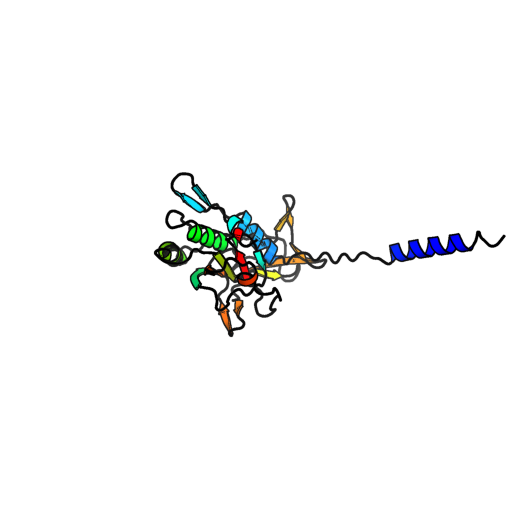0.00 170 PRO A N 1
ATOM 1281 C CA . PRO A 1 170 ? 14.677 1.853 -14.565 1.00 90.00 170 PRO A CA 1
ATOM 1282 C C . PRO A 1 170 ? 14.968 1.804 -13.062 1.00 90.00 170 PRO A C 1
ATOM 1284 O O . PRO A 1 170 ? 15.774 2.568 -12.520 1.00 90.00 170 PRO A O 1
ATOM 1287 N N . PHE A 1 171 ? 14.338 0.859 -12.378 1.00 89.31 171 PHE A N 1
ATOM 1288 C CA . PHE A 1 171 ? 14.832 0.462 -11.072 1.00 89.31 171 PHE A CA 1
ATOM 1289 C C . PHE A 1 171 ? 16.158 -0.269 -11.252 1.00 89.31 171 PHE A C 1
ATOM 1291 O O . PHE A 1 171 ? 16.398 -0.907 -12.272 1.00 89.31 171 PHE A O 1
ATOM 1298 N N . ALA A 1 172 ? 17.012 -0.194 -10.245 1.00 81.44 172 ALA A N 1
ATOM 1299 C CA . ALA A 1 172 ? 18.237 -0.965 -10.226 1.00 81.44 172 ALA A CA 1
ATOM 1300 C C . ALA A 1 172 ? 17.993 -2.188 -9.322 1.00 81.44 172 ALA A C 1
ATOM 1302 O O . ALA A 1 172 ? 17.469 -2.050 -8.214 1.00 81.44 172 ALA A O 1
ATOM 1303 N N . GLY A 1 173 ? 18.234 -3.384 -9.855 1.00 69.75 173 GLY A N 1
ATOM 1304 C CA . GLY A 1 173 ? 18.331 -4.635 -9.102 1.00 69.75 173 GLY A CA 1
ATOM 1305 C C . GLY A 1 173 ? 19.733 -5.210 -9.239 1.00 69.75 173 GLY A C 1
ATOM 1306 O O . GLY A 1 173 ? 20.561 -4.590 -9.887 1.00 69.75 173 GLY A O 1
ATOM 1307 N N . TYR A 1 174 ? 19.998 -6.398 -8.678 1.00 69.50 174 TYR A N 1
ATOM 1308 C CA . TYR A 1 174 ? 21.295 -7.116 -8.641 1.00 69.50 174 TYR A CA 1
ATOM 1309 C C . TYR A 1 174 ? 22.224 -6.947 -9.878 1.00 69.50 174 TYR A C 1
ATOM 1311 O O . TYR A 1 174 ? 22.409 -7.873 -10.667 1.00 69.50 174 TYR A O 1
ATOM 1319 N N . GLY A 1 175 ? 22.841 -5.771 -10.038 1.00 70.38 175 GLY A N 1
ATOM 1320 C CA . GLY A 1 175 ? 23.618 -5.372 -11.215 1.00 70.38 175 GLY A CA 1
ATOM 1321 C C . GLY A 1 175 ? 22.840 -5.213 -12.533 1.00 70.38 175 GLY A C 1
ATOM 1322 O O . GLY A 1 175 ? 23.481 -5.195 -13.584 1.00 70.38 175 GLY A O 1
ATOM 1323 N N . MET A 1 176 ? 21.507 -5.133 -12.521 1.00 78.31 176 MET A N 1
ATOM 1324 C CA . MET A 1 176 ? 20.683 -5.086 -13.734 1.00 78.31 176 MET A CA 1
ATOM 1325 C C . MET A 1 176 ? 19.509 -4.113 -13.628 1.00 78.31 176 MET A C 1
ATOM 1327 O O . MET A 1 176 ? 18.909 -3.967 -12.565 1.00 78.31 176 MET A O 1
ATOM 1331 N N . ASP A 1 177 ? 19.156 -3.497 -14.755 1.00 87.00 177 ASP A N 1
ATOM 1332 C CA . ASP A 1 177 ? 17.960 -2.667 -14.867 1.00 87.00 177 ASP A CA 1
ATOM 1333 C C . ASP A 1 177 ? 16.706 -3.542 -14.710 1.00 87.00 177 ASP A C 1
ATOM 1335 O O . ASP A 1 177 ? 16.569 -4.582 -15.360 1.00 87.00 177 ASP A O 1
ATOM 1339 N N . LEU A 1 178 ? 15.793 -3.114 -13.841 1.00 89.12 178 LEU A N 1
ATOM 1340 C CA . LEU A 1 178 ? 14.503 -3.734 -13.565 1.00 89.12 178 LEU A CA 1
ATOM 1341 C C . LEU A 1 178 ? 13.374 -2.751 -13.869 1.00 89.12 178 LEU A C 1
ATOM 1343 O O . LEU A 1 178 ? 13.477 -1.547 -13.623 1.00 89.12 178 LEU A O 1
ATOM 1347 N N . LEU A 1 179 ? 12.266 -3.282 -14.366 1.00 91.44 179 LEU A N 1
ATOM 1348 C CA . LEU A 1 179 ? 11.044 -2.536 -14.638 1.00 91.44 179 LEU A CA 1
ATOM 1349 C C . LEU A 1 179 ? 9.872 -3.211 -13.931 1.00 91.44 179 LEU A C 1
ATOM 1351 O O . LEU A 1 179 ? 9.953 -4.380 -13.544 1.00 91.44 179 LEU A O 1
ATOM 1355 N N . LEU A 1 180 ? 8.769 -2.487 -13.777 1.00 92.44 180 LEU A N 1
ATOM 1356 C CA . LEU A 1 180 ? 7.533 -3.039 -13.233 1.00 92.44 180 LEU A CA 1
ATOM 1357 C C . LEU A 1 180 ? 6.460 -3.158 -14.319 1.00 92.44 180 LEU A C 1
ATOM 1359 O O . LEU A 1 180 ? 6.270 -2.256 -15.138 1.00 92.44 180 LEU A O 1
ATOM 1363 N N . GLU A 1 181 ? 5.751 -4.280 -14.307 1.00 92.75 181 GLU A N 1
ATOM 1364 C CA . GLU A 1 181 ? 4.552 -4.521 -15.109 1.00 92.75 181 GLU A CA 1
ATOM 1365 C C . GLU A 1 181 ? 3.360 -4.751 -14.181 1.00 92.75 181 GLU A C 1
ATOM 1367 O O . GLU A 1 181 ? 3.458 -5.460 -13.178 1.00 92.75 181 GLU A O 1
ATOM 1372 N N . GLY A 1 182 ? 2.237 -4.118 -14.499 1.00 92.06 182 GLY A N 1
ATOM 1373 C CA . GLY A 1 182 ? 0.985 -4.282 -13.782 1.00 92.06 182 GLY A CA 1
ATOM 1374 C C . GLY A 1 182 ? 0.359 -5.642 -14.069 1.00 92.06 182 GLY A C 1
ATOM 1375 O O . GLY A 1 182 ? 0.455 -6.180 -15.175 1.00 92.06 182 GLY A O 1
ATOM 1376 N N . SER A 1 183 ? -0.297 -6.205 -13.063 1.00 91.69 183 SER A N 1
ATOM 1377 C CA . SER A 1 183 ? -0.844 -7.556 -13.094 1.00 91.69 183 SER A CA 1
ATOM 1378 C C . SER A 1 183 ? -2.175 -7.630 -12.356 1.00 91.69 183 SER A C 1
ATOM 1380 O O . SER A 1 183 ? -2.472 -6.883 -11.429 1.00 91.69 183 SER A O 1
ATOM 1382 N N . THR A 1 184 ? -2.999 -8.595 -12.753 1.00 92.81 184 THR A N 1
ATOM 1383 C CA . THR A 1 184 ? -4.220 -8.972 -12.019 1.00 92.81 184 THR A CA 1
ATOM 1384 C C . THR A 1 184 ? -4.016 -10.240 -11.187 1.00 92.81 184 THR A C 1
ATOM 1386 O O . THR A 1 184 ? -4.965 -10.782 -10.611 1.00 92.81 184 THR A O 1
ATOM 1389 N N . ARG A 1 185 ? -2.773 -10.735 -11.103 1.00 90.62 185 ARG A N 1
ATOM 1390 C CA . ARG A 1 185 ? -2.424 -11.923 -10.326 1.00 90.62 185 ARG A CA 1
ATOM 1391 C C . ARG A 1 185 ? -2.568 -11.643 -8.832 1.00 90.62 185 ARG A C 1
ATOM 1393 O O . ARG A 1 185 ? -1.915 -10.770 -8.277 1.00 90.62 185 ARG A O 1
ATOM 1400 N N . GLY A 1 186 ? -3.420 -12.426 -8.178 1.00 88.94 186 GLY A N 1
ATOM 1401 C CA . GLY A 1 186 ? -3.629 -12.336 -6.738 1.00 88.94 186 GLY A CA 1
ATOM 1402 C C . GLY A 1 186 ? -2.476 -12.896 -5.898 1.00 88.94 186 GLY A C 1
ATOM 1403 O O . GLY A 1 186 ? -1.680 -13.716 -6.358 1.00 88.94 186 GLY A O 1
ATOM 1404 N N . CYS A 1 187 ? -2.445 -12.512 -4.625 1.00 87.12 187 CYS A N 1
ATOM 1405 C CA . CYS A 1 187 ? -1.473 -12.963 -3.635 1.00 87.12 187 CYS A CA 1
ATOM 1406 C C . CYS A 1 187 ? -1.942 -14.258 -2.977 1.00 87.12 187 CYS A C 1
ATOM 1408 O O . CYS A 1 187 ? -3.039 -14.316 -2.415 1.00 87.12 187 CYS A O 1
ATOM 1410 N N . GLN A 1 188 ? -1.113 -15.299 -2.998 1.00 84.06 188 GLN A N 1
ATOM 1411 C CA . GLN A 1 188 ? -1.431 -16.559 -2.334 1.00 84.06 188 GLN A CA 1
ATOM 1412 C C . GLN A 1 188 ? -0.993 -16.518 -0.865 1.00 84.06 188 GLN A C 1
ATOM 1414 O O . GLN A 1 188 ? 0.162 -16.266 -0.545 1.00 84.06 188 GLN A O 1
ATOM 1419 N N . LEU A 1 189 ? -1.917 -16.790 0.054 1.00 77.69 189 LEU A N 1
ATOM 1420 C CA . LEU A 1 189 ? -1.610 -16.942 1.475 1.00 77.69 189 LEU A CA 1
ATOM 1421 C C . LEU A 1 189 ? -1.211 -18.387 1.791 1.00 77.69 189 LEU A C 1
ATOM 1423 O O . LEU A 1 189 ? -1.648 -19.333 1.134 1.00 77.69 189 LEU A O 1
ATOM 1427 N N . LYS A 1 190 ? -0.470 -18.585 2.890 1.00 71.12 190 LYS A N 1
ATOM 1428 C CA . LYS A 1 190 ? -0.138 -19.925 3.425 1.00 71.12 190 LYS A CA 1
ATOM 1429 C C . LYS A 1 190 ? -1.367 -20.797 3.699 1.00 71.12 190 LYS A C 1
ATOM 1431 O O . LYS A 1 190 ? -1.274 -22.018 3.633 1.00 71.12 190 LYS A O 1
ATOM 1436 N N . SER A 1 191 ? -2.507 -20.177 4.000 1.00 74.56 191 SER A N 1
ATOM 1437 C CA . SER A 1 191 ? -3.789 -20.862 4.195 1.00 74.56 191 SER A CA 1
ATOM 1438 C C . SER A 1 191 ? -4.368 -21.460 2.907 1.00 74.56 191 SER A C 1
ATOM 1440 O O . SER A 1 191 ? -5.356 -22.185 2.969 1.00 74.56 191 SER A O 1
ATOM 1442 N N . GLY A 1 192 ? -3.792 -21.144 1.743 1.00 77.88 192 GLY A N 1
ATOM 1443 C CA . GLY A 1 192 ? -4.327 -21.489 0.429 1.00 77.88 192 GLY A CA 1
ATOM 1444 C C . GLY A 1 192 ? -5.347 -20.481 -0.108 1.00 77.88 192 GLY A C 1
ATOM 1445 O O . GLY A 1 192 ? -5.757 -20.619 -1.257 1.00 77.88 192 GLY A O 1
ATOM 1446 N N . LYS A 1 193 ? -5.739 -19.459 0.674 1.00 83.81 193 LYS A N 1
ATOM 1447 C CA . LYS A 1 193 ? -6.582 -18.347 0.196 1.00 83.81 193 LYS A CA 1
ATOM 1448 C C . LYS A 1 193 ? -5.789 -17.508 -0.809 1.00 83.81 193 LYS A C 1
ATOM 1450 O O . LYS A 1 193 ? -4.662 -17.116 -0.517 1.00 83.81 193 LYS A O 1
ATOM 1455 N N . THR A 1 194 ? -6.398 -17.188 -1.945 1.00 88.12 194 THR A N 1
ATOM 1456 C CA . THR A 1 194 ? -5.872 -16.189 -2.883 1.00 88.12 194 THR A CA 1
ATOM 1457 C C . THR A 1 194 ? -6.589 -14.866 -2.654 1.00 88.12 194 THR A C 1
ATOM 1459 O O . THR A 1 194 ? -7.818 -14.808 -2.691 1.00 88.12 194 THR A O 1
ATOM 1462 N N . ILE A 1 195 ? -5.818 -13.818 -2.394 1.00 88.31 195 ILE A N 1
ATOM 1463 C CA . ILE A 1 195 ? -6.287 -12.439 -2.269 1.00 88.31 195 ILE A CA 1
ATOM 1464 C C . ILE A 1 195 ? -6.221 -11.789 -3.655 1.00 88.31 195 ILE A C 1
ATOM 1466 O O . ILE A 1 195 ? -5.175 -11.901 -4.291 1.00 88.31 195 ILE A O 1
ATOM 1470 N N . PRO A 1 196 ? -7.282 -11.134 -4.153 1.00 92.12 196 PRO A N 1
ATOM 1471 C CA . PRO A 1 196 ? -7.226 -10.431 -5.433 1.00 92.12 196 PRO A CA 1
ATOM 1472 C C . PRO A 1 196 ? -6.124 -9.363 -5.466 1.00 92.12 196 PRO A C 1
ATOM 1474 O O . PRO A 1 196 ? -5.825 -8.739 -4.444 1.00 92.12 196 PRO A O 1
ATOM 1477 N N . ALA A 1 197 ? -5.546 -9.136 -6.644 1.00 92.62 197 ALA A N 1
ATOM 1478 C CA . ALA A 1 197 ? -4.556 -8.085 -6.857 1.00 92.62 197 ALA A CA 1
ATOM 1479 C C . ALA A 1 197 ? -5.122 -6.710 -6.460 1.00 92.62 197 ALA A C 1
ATOM 1481 O O . ALA A 1 197 ? -6.307 -6.443 -6.659 1.00 92.62 197 ALA A O 1
ATOM 1482 N N . GLY A 1 198 ? -4.296 -5.853 -5.864 1.00 93.50 198 GLY A N 1
ATOM 1483 C CA . GLY A 1 198 ? -4.688 -4.524 -5.393 1.00 93.50 198 GLY A CA 1
ATOM 1484 C C . GLY A 1 198 ? -5.526 -4.508 -4.111 1.00 93.50 198 GLY A C 1
ATOM 1485 O O . GLY A 1 198 ? -5.822 -3.431 -3.600 1.00 93.50 198 GLY A O 1
ATOM 1486 N N . THR A 1 199 ? -5.908 -5.663 -3.552 1.00 94.19 199 THR A N 1
ATOM 1487 C CA . THR A 1 199 ? -6.687 -5.689 -2.303 1.00 94.19 199 THR A CA 1
ATOM 1488 C C . THR A 1 199 ? -5.869 -5.100 -1.158 1.00 94.19 199 THR A C 1
ATOM 1490 O O . THR A 1 199 ? -4.820 -5.635 -0.798 1.00 94.19 199 THR A O 1
ATOM 1493 N N . CYS A 1 200 ? -6.376 -4.024 -0.570 1.00 94.50 200 CYS A N 1
ATOM 1494 C CA . CYS A 1 200 ? -5.946 -3.458 0.695 1.00 94.50 200 CYS A CA 1
ATOM 1495 C C . CYS A 1 200 ? -6.814 -4.016 1.824 1.00 94.50 200 CYS A C 1
ATOM 1497 O O . CYS A 1 200 ? -8.039 -3.959 1.751 1.00 94.50 200 CYS A O 1
ATOM 1499 N N . ALA A 1 201 ? -6.180 -4.518 2.876 1.00 93.44 201 ALA A N 1
ATOM 1500 C CA . ALA A 1 201 ? -6.810 -4.940 4.115 1.00 93.44 201 ALA A CA 1
ATOM 1501 C C . ALA A 1 201 ? -6.357 -4.026 5.254 1.00 93.44 201 ALA A C 1
ATOM 1503 O O . ALA A 1 201 ? -5.157 -3.909 5.519 1.00 93.44 201 ALA A O 1
ATOM 1504 N N . LEU A 1 202 ? -7.322 -3.415 5.941 1.00 93.62 202 LEU A N 1
ATOM 1505 C CA . LEU A 1 202 ? -7.089 -2.623 7.145 1.00 93.62 202 LEU A CA 1
ATOM 1506 C C . LEU A 1 202 ? -7.243 -3.509 8.373 1.00 93.62 202 LEU A C 1
ATOM 1508 O O . LEU A 1 202 ? -8.205 -4.275 8.485 1.00 93.62 202 LEU A O 1
ATOM 1512 N N . LYS A 1 203 ? -6.296 -3.406 9.300 1.00 91.00 203 LYS A N 1
ATOM 1513 C CA . LYS A 1 203 ? -6.207 -4.313 10.438 1.00 91.00 203 LYS A CA 1
ATOM 1514 C C . LYS A 1 203 ? -5.985 -3.556 11.737 1.00 91.00 203 LYS A C 1
ATOM 1516 O O . LYS A 1 203 ? -5.392 -2.476 11.770 1.00 91.00 203 LYS A O 1
ATOM 1521 N N . SER A 1 204 ? -6.455 -4.169 12.812 1.00 90.69 204 SER A N 1
ATOM 1522 C CA . SER A 1 204 ? -6.159 -3.754 14.172 1.00 90.69 204 SER A CA 1
ATOM 1523 C C . SER A 1 204 ? -5.520 -4.906 14.930 1.00 90.69 204 SER A C 1
ATOM 1525 O O . SER A 1 204 ? -6.054 -6.014 14.942 1.00 90.69 204 SER A O 1
ATOM 1527 N N . ILE A 1 205 ? -4.381 -4.657 15.555 1.00 87.56 205 ILE A N 1
ATOM 1528 C CA . ILE A 1 205 ? -3.718 -5.596 16.451 1.00 87.56 205 ILE A CA 1
ATOM 1529 C C . ILE A 1 205 ? -3.675 -4.924 17.819 1.00 87.56 205 ILE A C 1
ATOM 1531 O O . ILE A 1 205 ? -3.066 -3.871 17.987 1.00 87.56 205 ILE A O 1
ATOM 1535 N N . ASP A 1 206 ? -4.335 -5.541 18.799 1.00 85.19 206 ASP A N 1
ATOM 1536 C CA . ASP A 1 206 ? -4.346 -5.079 20.191 1.00 85.19 206 ASP A CA 1
ATOM 1537 C C . ASP A 1 206 ? -3.049 -5.513 20.896 1.00 85.19 206 ASP A C 1
ATOM 1539 O O . ASP A 1 206 ? -3.028 -6.401 21.753 1.00 85.19 206 ASP A O 1
ATOM 1543 N N . SER A 1 207 ? -1.922 -4.963 20.441 1.00 81.75 207 SER A N 1
ATOM 1544 C CA . SER A 1 207 ? -0.612 -5.136 21.059 1.00 81.75 207 SER A CA 1
ATOM 1545 C C . SER A 1 207 ? 0.187 -3.846 20.979 1.00 81.75 207 SER A C 1
ATOM 1547 O O . SER A 1 207 ? 0.163 -3.138 19.984 1.00 81.75 207 SER A O 1
ATOM 1549 N N . ASP A 1 208 ? 0.942 -3.566 22.034 1.00 77.94 208 ASP A N 1
ATOM 1550 C CA . ASP A 1 208 ? 1.909 -2.476 22.081 1.00 77.94 208 ASP A CA 1
ATOM 1551 C C . ASP A 1 208 ? 3.330 -2.933 21.689 1.00 77.94 208 ASP A C 1
ATOM 1553 O O . ASP A 1 208 ? 4.308 -2.201 21.843 1.00 77.94 208 ASP A O 1
ATOM 1557 N N . LYS A 1 209 ? 3.481 -4.164 21.185 1.00 78.12 209 LYS A N 1
ATOM 1558 C CA . LYS A 1 209 ? 4.791 -4.771 20.924 1.00 78.12 209 LYS A CA 1
ATOM 1559 C C . LYS A 1 209 ? 5.034 -4.924 19.439 1.00 78.12 209 LYS A C 1
ATOM 1561 O O . LYS A 1 209 ? 4.438 -5.800 18.823 1.00 78.12 209 LYS A O 1
ATOM 1566 N N . TRP A 1 210 ? 6.050 -4.232 18.923 1.00 77.00 210 TRP A N 1
ATOM 1567 C CA . TRP A 1 210 ? 6.587 -4.382 17.561 1.00 77.00 210 TRP A CA 1
ATOM 1568 C C . TRP A 1 210 ? 6.502 -5.804 16.981 1.00 77.00 210 TRP A C 1
ATOM 1570 O O . TRP A 1 210 ? 5.957 -6.043 15.908 1.00 77.00 210 TRP A O 1
ATOM 1580 N N . LYS A 1 211 ? 7.028 -6.779 17.728 1.00 78.06 211 LYS A N 1
ATOM 1581 C CA . LYS A 1 211 ? 7.132 -8.190 17.321 1.00 78.06 211 LYS A CA 1
ATOM 1582 C C . LYS A 1 211 ? 5.791 -8.890 17.065 1.00 78.06 211 LYS A C 1
ATOM 1584 O O . LYS A 1 211 ? 5.782 -9.989 16.522 1.00 78.06 211 LYS A O 1
ATOM 1589 N N . ASP A 1 212 ? 4.690 -8.320 17.541 1.00 78.88 212 ASP A N 1
ATOM 1590 C CA . ASP A 1 212 ? 3.350 -8.868 17.350 1.00 78.88 212 ASP A CA 1
ATOM 1591 C C . ASP A 1 212 ? 2.712 -8.333 16.055 1.00 78.88 212 ASP A C 1
ATOM 1593 O O . ASP A 1 212 ? 1.822 -8.984 15.510 1.00 78.88 212 ASP A O 1
ATOM 1597 N N . HIS A 1 213 ? 3.224 -7.207 15.546 1.00 78.69 213 HIS A N 1
ATOM 1598 C CA . HIS A 1 213 ? 2.854 -6.587 14.272 1.00 78.69 213 HIS A CA 1
ATOM 1599 C C . HIS A 1 213 ? 3.756 -7.043 13.129 1.00 78.69 213 HIS A C 1
ATOM 1601 O O . HIS A 1 213 ? 3.329 -7.130 11.986 1.00 78.69 213 HIS A O 1
ATOM 1607 N N . VAL A 1 214 ? 5.010 -7.386 13.430 1.00 73.56 214 VAL A N 1
ATOM 1608 C CA . VAL A 1 214 ? 5.976 -7.851 12.434 1.00 73.56 214 VAL A CA 1
ATOM 1609 C C . VAL A 1 214 ? 6.224 -9.338 12.618 1.00 73.56 214 VAL A C 1
ATOM 1611 O O . VAL A 1 214 ? 6.932 -9.765 13.532 1.00 73.56 214 VAL A O 1
ATOM 1614 N N . TRP A 1 215 ? 5.651 -10.152 11.730 1.00 61.53 215 TRP A N 1
ATOM 1615 C CA . TRP A 1 215 ? 6.001 -11.568 11.672 1.00 61.53 215 TRP A CA 1
ATOM 1616 C C . TRP A 1 215 ? 7.457 -11.708 11.217 1.00 61.53 215 TRP A C 1
ATOM 1618 O O . TRP A 1 215 ? 7.855 -11.051 10.257 1.00 61.53 215 TRP A O 1
ATOM 1628 N N . ASN A 1 216 ? 8.241 -12.563 11.895 1.00 53.97 216 ASN A N 1
ATOM 1629 C CA . ASN A 1 216 ? 9.643 -12.849 11.561 1.00 53.97 216 ASN A CA 1
ATOM 1630 C C . ASN A 1 216 ? 9.816 -12.947 10.038 1.00 53.97 216 ASN A C 1
ATOM 1632 O O . ASN A 1 216 ? 9.272 -13.857 9.411 1.00 53.97 216 ASN A O 1
ATOM 1636 N N . ALA A 1 217 ? 10.548 -11.975 9.493 1.00 48.81 217 ALA A N 1
ATOM 1637 C CA . ALA A 1 217 ? 10.673 -11.594 8.089 1.00 48.81 217 ALA A CA 1
ATOM 1638 C C . ALA A 1 217 ? 11.380 -12.631 7.200 1.00 48.81 217 ALA A C 1
ATOM 1640 O O . ALA A 1 217 ? 12.258 -12.299 6.410 1.00 48.81 217 ALA A O 1
ATOM 1641 N N . SER A 1 218 ? 11.035 -13.911 7.315 1.00 51.81 218 SER A N 1
ATOM 1642 C CA . SER A 1 218 ? 11.299 -14.822 6.215 1.00 51.81 218 SER A CA 1
ATOM 1643 C C . SER A 1 218 ? 10.314 -14.440 5.118 1.00 51.81 218 SER A C 1
ATOM 1645 O O . SER A 1 218 ? 9.130 -14.761 5.257 1.00 51.81 218 SER A O 1
ATOM 1647 N N . GLU A 1 219 ? 10.800 -13.730 4.095 1.00 53.88 219 GLU A N 1
ATOM 1648 C CA . GLU A 1 219 ? 10.149 -13.624 2.789 1.00 53.88 219 GLU A CA 1
ATOM 1649 C C . GLU A 1 219 ? 9.613 -15.015 2.468 1.00 53.88 219 GLU A C 1
ATOM 1651 O O . GLU A 1 219 ? 10.386 -15.950 2.246 1.00 53.88 219 GLU A O 1
ATOM 1656 N N . ASP A 1 220 ? 8.302 -15.218 2.587 1.00 56.41 220 ASP A N 1
ATOM 1657 C CA . ASP A 1 220 ? 7.753 -16.482 2.144 1.00 56.41 220 ASP A CA 1
ATOM 1658 C C . ASP A 1 220 ? 7.645 -16.352 0.626 1.00 56.41 220 ASP A C 1
ATOM 1660 O O . ASP A 1 220 ? 6.864 -15.528 0.140 1.00 56.41 220 ASP A O 1
ATOM 1664 N N . PRO A 1 221 ? 8.412 -17.140 -0.148 1.00 52.84 221 PRO A N 1
ATOM 1665 C CA . PRO A 1 221 ? 8.369 -17.074 -1.602 1.00 52.84 221 PRO A CA 1
ATOM 1666 C C . PRO A 1 221 ? 6.970 -17.375 -2.158 1.00 52.84 221 PRO A C 1
ATOM 1668 O O . PRO A 1 221 ? 6.701 -17.081 -3.318 1.00 52.84 221 PRO A O 1
ATOM 1671 N N . LYS A 1 222 ? 6.063 -17.942 -1.345 1.00 54.50 222 LYS A N 1
ATOM 1672 C CA . LYS A 1 222 ? 4.654 -18.151 -1.695 1.00 54.50 222 LYS A CA 1
ATOM 1673 C C . LYS A 1 222 ? 3.757 -16.940 -1.429 1.00 54.50 222 LYS A C 1
ATOM 1675 O O . LYS A 1 222 ? 2.661 -16.915 -1.972 1.00 54.50 222 LYS A O 1
ATOM 1680 N N . THR A 1 223 ? 4.189 -15.975 -0.610 1.00 58.84 223 THR A N 1
ATOM 1681 C CA . THR A 1 223 ? 3.425 -14.760 -0.262 1.00 58.84 223 THR A CA 1
ATOM 1682 C C . THR A 1 223 ? 3.996 -13.477 -0.866 1.00 58.84 223 THR A C 1
ATOM 1684 O O . THR A 1 223 ? 3.434 -12.407 -0.640 1.00 58.84 223 THR A O 1
ATOM 1687 N N . ALA A 1 224 ? 5.074 -13.544 -1.655 1.00 63.38 224 ALA A N 1
ATOM 1688 C CA . ALA A 1 224 ? 5.323 -12.517 -2.666 1.00 63.38 224 ALA A CA 1
ATOM 1689 C C . ALA A 1 224 ? 4.083 -12.491 -3.581 1.00 63.38 224 ALA A C 1
ATOM 1691 O O . ALA A 1 224 ? 3.736 -13.561 -4.089 1.00 63.38 224 ALA A O 1
ATOM 1692 N N . PRO A 1 225 ? 3.353 -11.371 -3.757 1.00 76.94 225 PRO A N 1
ATOM 1693 C CA . PRO A 1 225 ? 3.745 -9.959 -3.639 1.00 76.94 225 PRO A CA 1
ATOM 1694 C C . PRO A 1 225 ? 2.982 -9.150 -2.552 1.00 76.94 225 PRO A C 1
ATOM 1696 O O . PRO A 1 225 ? 2.364 -8.133 -2.834 1.00 76.94 225 PRO A O 1
ATOM 1699 N N . LEU A 1 226 ? 2.964 -9.568 -1.285 1.00 87.81 226 LEU A N 1
ATOM 1700 C CA . LEU A 1 226 ? 2.360 -8.725 -0.237 1.00 87.81 226 LEU A CA 1
ATOM 1701 C C . LEU A 1 226 ? 3.267 -7.544 0.134 1.00 87.81 226 LEU A C 1
ATOM 1703 O O . LEU A 1 226 ? 4.461 -7.726 0.349 1.00 87.81 226 LEU A O 1
ATOM 1707 N N . MET A 1 227 ? 2.679 -6.364 0.293 1.00 89.50 227 MET A N 1
ATOM 1708 C CA . MET A 1 227 ? 3.280 -5.215 0.969 1.00 89.50 227 MET A CA 1
ATOM 1709 C C . MET A 1 227 ? 2.479 -4.926 2.228 1.00 89.50 227 MET A C 1
ATOM 1711 O O . MET A 1 227 ? 1.267 -5.122 2.261 1.00 89.50 227 MET A O 1
ATOM 1715 N N . SER A 1 228 ? 3.133 -4.466 3.281 1.00 88.56 228 SER A N 1
ATOM 1716 C CA . SER A 1 228 ? 2.427 -4.121 4.511 1.00 88.56 228 SER A CA 1
ATOM 1717 C C . SER A 1 228 ? 3.066 -2.940 5.203 1.00 88.56 228 SER A C 1
ATOM 1719 O O . SER A 1 228 ? 4.217 -2.610 4.916 1.00 88.56 228 SER A O 1
ATOM 1721 N N . GLY A 1 229 ? 2.328 -2.323 6.117 1.00 89.06 229 GLY A N 1
ATOM 1722 C CA . GLY A 1 229 ? 2.885 -1.290 6.964 1.00 89.06 229 GLY A CA 1
ATOM 1723 C C . GLY A 1 229 ? 2.087 -0.996 8.215 1.00 89.06 229 GLY A C 1
ATOM 1724 O O . GLY A 1 229 ? 1.045 -1.597 8.469 1.00 89.06 229 GLY A O 1
ATOM 1725 N N . LEU A 1 230 ? 2.646 -0.092 9.017 1.00 89.12 230 LEU A N 1
ATOM 1726 C CA . LEU A 1 230 ? 2.247 0.170 10.398 1.00 89.12 230 LEU A CA 1
ATOM 1727 C C . LEU A 1 230 ? 1.990 1.654 10.614 1.00 89.12 230 LEU A C 1
ATOM 1729 O O . LEU A 1 230 ? 2.750 2.487 10.125 1.00 89.12 230 LEU A O 1
ATOM 1733 N N . CYS A 1 231 ? 0.956 1.954 11.394 1.00 84.38 231 CYS A N 1
ATOM 1734 C CA . CYS A 1 231 ? 0.530 3.309 11.747 1.00 84.38 231 CYS A CA 1
ATOM 1735 C C . CYS A 1 231 ? 0.868 3.722 13.173 1.00 84.38 231 CYS A C 1
ATOM 1737 O O . CYS A 1 231 ? 0.758 4.899 13.518 1.00 84.38 231 CYS A O 1
ATOM 1739 N N . ASP A 1 232 ? 1.202 2.760 14.033 1.00 71.56 232 ASP A N 1
ATOM 1740 C CA . ASP A 1 232 ? 1.498 3.040 15.429 1.00 71.56 232 ASP A CA 1
ATOM 1741 C C . ASP A 1 232 ? 3.003 3.078 15.699 1.00 71.56 232 ASP A C 1
ATOM 1743 O O . ASP A 1 232 ? 3.648 2.055 15.909 1.00 71.56 232 ASP A O 1
ATOM 1747 N N . TRP A 1 233 ? 3.579 4.280 15.693 1.00 53.88 233 TRP A N 1
ATOM 1748 C CA . TRP A 1 233 ? 5.016 4.486 15.911 1.00 53.88 233 TRP A CA 1
ATOM 1749 C C . TRP A 1 233 ? 5.453 4.310 17.357 1.00 53.88 233 TRP A C 1
ATOM 1751 O O . TRP A 1 233 ? 6.643 4.154 17.601 1.00 53.88 233 TRP A O 1
ATOM 1761 N N . THR A 1 234 ? 4.533 4.322 18.330 1.00 54.59 234 THR A N 1
ATOM 1762 C CA . THR A 1 234 ? 4.903 4.025 19.727 1.00 54.59 234 THR A CA 1
ATOM 1763 C C . THR A 1 234 ? 5.328 2.570 19.920 1.00 54.59 234 THR A C 1
ATOM 1765 O O . THR A 1 234 ? 5.785 2.207 20.999 1.00 54.59 234 THR A O 1
ATOM 1768 N N . LEU A 1 235 ? 5.185 1.755 18.873 1.00 47.09 235 LEU A N 1
ATOM 1769 C CA . LEU A 1 235 ? 5.665 0.386 18.783 1.00 47.09 235 LEU A CA 1
ATOM 1770 C C . LEU A 1 235 ? 7.115 0.283 18.279 1.00 47.09 235 LEU A C 1
ATOM 1772 O O . LEU A 1 235 ? 7.620 -0.833 18.246 1.00 47.09 235 LEU A O 1
ATOM 1776 N N . ALA A 1 236 ? 7.758 1.380 17.853 1.00 41.69 236 ALA A N 1
ATOM 1777 C CA . ALA A 1 236 ? 9.133 1.404 17.332 1.00 41.69 236 ALA A CA 1
ATOM 1778 C C . ALA A 1 236 ? 10.186 1.716 18.411 1.00 41.69 236 ALA A C 1
ATOM 1780 O O . ALA A 1 236 ? 9.926 2.579 19.281 1.00 41.69 236 ALA A O 1
#